Protein AF-A0A382YAI8-F1 (afdb_monomer)

Organism: NCBI:txid408172

Solvent-accessible surface area (backbone atoms only — not comparable to full-atom values): 13305 Å² total; per-residue (Å²): 136,89,84,86,89,88,84,84,83,81,76,71,69,66,66,60,56,53,51,54,54,53,52,58,58,53,63,73,52,60,77,71,69,77,76,66,80,80,68,82,76,77,69,78,71,88,69,78,79,84,60,66,62,86,68,97,59,90,74,75,69,80,86,84,51,75,69,44,72,50,77,43,84,37,74,47,81,44,46,69,63,39,62,74,66,74,52,55,64,78,65,51,63,26,50,34,37,34,40,37,29,30,71,40,76,52,72,44,78,55,98,89,38,88,37,55,28,36,34,33,39,32,48,32,46,29,38,40,77,79,31,36,54,71,86,43,63,23,30,42,40,35,41,35,42,35,45,36,34,25,35,62,82,53,55,18,40,37,37,36,36,40,36,38,45,34,35,39,37,35,66,60,93,93,43,80,46,79,40,77,47,36,42,40,36,41,39,36,38,36,51,60,50,47,66,36,54,71,71,89,69,59,96,89,64,85,88,84,81,88,66,46,77,48,79,48,80,48,71,54,40,85,82,106

pLDDT: mean 75.22, std 19.46, range [30.28, 97.75]

Radius of gyration: 28.33 Å; Cα contacts (8 Å, |Δi|>4): 394; chains: 1; bounding box: 83×66×81 Å

Secondary structure (DSSP, 8-state):
------------THHHHHHHHHHHHHHTTTTSSS-S-----------S-------SS-PPPPPP-TT-EEEEEEEEE-HHHHHHHT--BS--EEEEEEEEEEEEEEEEEETTEEEEEEEEEEEEEEEEEEEEETTEEEEEEEEEEEEEEEETTT--EEEEEEEEEEEEEEEETTEEEEEEEEEEEEEEEEEEEE--SPP-PPTT-------EEEEEEEEEES--

Foldseek 3Di:
DDDDDDDDDDDDPPVVVVVVVVVVVVVVCVVVPVPDDPDPPPPPPQDDDLAQPDDPDQDQADADDFFDKDKDWDKGACVVVCVVVPKDKPDGIWTWMKMKGFHDWAWDDQVNDTFIKTKMKMWMKTKDAQMQINNATFIKIKIKIKIWIAGRRQRFTAKMKMKIWIWTWGDDPPDIDIDTFKIKIKIKGKVVGHGSYDHDDDVPDDDDDDIDMDIDMDIDTPVD

Nearest PDB structures (foldseek):
  3slt-assembly1_A  TM=3.642E-01  e=1.756E+00  Escherichia coli O157:H7

Structure (mmCIF, N/CA/C/O backbone):
data_AF-A0A382YAI8-F1
#
_entry.id   AF-A0A382YAI8-F1
#
loop_
_atom_site.group_PDB
_atom_site.id
_atom_site.type_symbol
_atom_site.label_atom_id
_atom_site.label_alt_id
_atom_site.label_comp_id
_atom_site.label_asym_id
_atom_site.label_entity_id
_atom_site.label_seq_id
_atom_site.pdbx_PDB_ins_code
_atom_site.Cartn_x
_atom_site.Cartn_y
_atom_site.Cartn_z
_atom_site.occupancy
_atom_site.B_iso_or_equiv
_atom_site.auth_seq_id
_atom_site.auth_comp_id
_atom_site.auth_asym_id
_atom_site.auth_atom_id
_atom_site.pdbx_PDB_model_num
ATOM 1 N N . MET A 1 1 ? 64.073 -52.515 -49.757 1.00 35.78 1 MET A N 1
ATOM 2 C CA . MET A 1 1 ? 64.246 -51.994 -48.384 1.00 35.78 1 MET A CA 1
ATOM 3 C C . MET A 1 1 ? 63.038 -51.130 -48.038 1.00 35.78 1 MET A C 1
ATOM 5 O O . MET A 1 1 ? 62.769 -50.216 -48.801 1.00 35.78 1 MET A O 1
ATOM 9 N N . ARG A 1 2 ? 62.412 -51.400 -46.875 1.00 39.12 2 ARG A N 1
ATOM 10 C CA . ARG A 1 2 ? 61.493 -50.530 -46.091 1.00 39.12 2 ARG A CA 1
ATOM 11 C C . ARG A 1 2 ? 60.028 -50.348 -46.585 1.00 39.12 2 ARG A C 1
ATOM 13 O O . ARG A 1 2 ? 59.776 -50.568 -47.760 1.00 39.12 2 ARG A O 1
ATOM 20 N N . PRO A 1 3 ? 59.056 -50.111 -45.664 1.00 43.91 3 PRO A N 1
ATOM 21 C CA . PRO A 1 3 ? 58.080 -51.138 -45.254 1.00 43.91 3 PRO A CA 1
ATOM 22 C C . PRO A 1 3 ? 56.590 -50.684 -45.248 1.00 43.91 3 PRO A C 1
ATOM 24 O O . PRO A 1 3 ? 56.247 -49.599 -45.702 1.00 43.91 3 PRO A O 1
ATOM 27 N N . SER A 1 4 ? 55.737 -51.577 -44.728 1.00 45.91 4 SER A N 1
ATOM 28 C CA . SER A 1 4 ? 54.264 -51.627 -44.601 1.00 45.91 4 SER A CA 1
ATOM 29 C C . SER A 1 4 ? 53.512 -50.421 -43.990 1.00 45.91 4 SER A C 1
ATOM 31 O O . SER A 1 4 ? 54.088 -49.687 -43.186 1.00 45.91 4 SER A O 1
ATOM 33 N N . PRO A 1 5 ? 52.185 -50.299 -44.238 1.00 56.62 5 PRO A N 1
ATOM 34 C CA . PRO A 1 5 ? 51.298 -49.327 -43.591 1.00 56.62 5 PRO A CA 1
ATOM 35 C C . PRO A 1 5 ? 50.678 -49.863 -42.278 1.00 56.62 5 PRO A C 1
ATOM 37 O O . PRO A 1 5 ? 50.732 -51.060 -42.021 1.00 56.62 5 PRO A O 1
ATOM 40 N N . PHE A 1 6 ? 50.053 -48.958 -41.506 1.00 49.16 6 PHE A N 1
ATOM 41 C CA . PHE A 1 6 ? 49.179 -49.112 -40.315 1.00 49.16 6 PHE A CA 1
ATOM 42 C C . PHE A 1 6 ? 49.727 -48.585 -38.975 1.00 49.16 6 PHE A C 1
ATOM 44 O O . PHE A 1 6 ? 50.474 -49.256 -38.273 1.00 49.16 6 PHE A O 1
ATOM 51 N N . ARG A 1 7 ? 49.179 -47.438 -38.539 1.00 40.66 7 ARG A N 1
ATOM 52 C CA . ARG A 1 7 ? 48.489 -47.287 -37.237 1.00 40.66 7 ARG A CA 1
ATOM 53 C C . ARG A 1 7 ? 47.781 -45.926 -37.168 1.00 40.66 7 ARG A C 1
ATOM 55 O O . ARG A 1 7 ? 48.405 -44.903 -36.915 1.00 40.66 7 ARG A O 1
ATOM 62 N N . ARG A 1 8 ? 46.458 -45.912 -37.363 1.00 49.84 8 ARG A N 1
ATOM 63 C CA . ARG A 1 8 ? 45.593 -44.790 -36.961 1.00 49.84 8 ARG A CA 1
ATOM 64 C C . ARG A 1 8 ? 45.182 -45.055 -35.514 1.00 49.84 8 ARG A C 1
ATOM 66 O O . ARG A 1 8 ? 44.496 -46.036 -35.245 1.00 49.84 8 ARG A O 1
ATOM 73 N N . GLY A 1 9 ? 45.669 -44.240 -34.582 1.00 42.66 9 GLY A N 1
ATOM 74 C CA . GLY A 1 9 ? 45.337 -44.358 -33.164 1.00 42.66 9 GLY A CA 1
ATOM 75 C C . GLY A 1 9 ? 43.853 -44.085 -32.920 1.00 42.66 9 GLY A C 1
ATOM 76 O O . GLY A 1 9 ? 43.372 -42.979 -33.157 1.00 42.66 9 GLY A O 1
ATOM 77 N N . MET A 1 10 ? 43.135 -45.097 -32.438 1.00 48.62 10 MET A N 1
ATOM 78 C CA . MET A 1 10 ? 41.816 -44.959 -31.825 1.00 48.62 10 MET A CA 1
ATOM 79 C C . MET A 1 10 ? 42.010 -44.270 -30.469 1.00 48.62 10 MET A C 1
ATOM 81 O O . MET A 1 10 ? 42.478 -44.888 -29.516 1.00 48.62 10 MET A O 1
ATOM 85 N N . ARG A 1 11 ? 41.706 -42.970 -30.384 1.00 48.41 11 ARG A N 1
ATOM 86 C CA . ARG A 1 11 ? 41.606 -42.270 -29.097 1.00 48.41 11 ARG A CA 1
ATOM 87 C C . ARG A 1 11 ? 40.365 -42.783 -28.362 1.00 48.41 11 ARG A C 1
ATOM 89 O O . ARG A 1 11 ? 39.274 -42.835 -28.928 1.00 48.41 11 ARG A O 1
ATOM 96 N N . SER A 1 12 ? 40.561 -43.211 -27.120 1.00 48.09 12 SER A N 1
ATOM 97 C CA . SER A 1 12 ? 39.576 -43.864 -26.260 1.00 48.09 12 SER A CA 1
ATOM 98 C C . SER A 1 12 ? 38.381 -42.957 -25.946 1.00 48.09 12 SER A C 1
ATOM 100 O O . SER A 1 12 ? 38.474 -42.058 -25.117 1.00 48.09 12 SER A O 1
ATOM 102 N N . ARG A 1 13 ? 37.220 -43.241 -26.543 1.00 54.19 13 ARG A N 1
ATOM 103 C CA . ARG A 1 13 ? 35.929 -42.630 -26.165 1.00 54.19 13 ARG A CA 1
ATOM 104 C C . ARG A 1 13 ? 35.441 -43.058 -24.768 1.00 54.19 13 ARG A C 1
ATOM 106 O O . ARG A 1 13 ? 34.502 -42.470 -24.251 1.00 54.19 13 ARG A O 1
ATOM 113 N N . GLY A 1 14 ? 36.088 -44.050 -24.146 1.00 52.22 14 GLY A N 1
ATOM 114 C CA . GLY A 1 14 ? 35.725 -44.559 -22.817 1.00 52.22 14 GLY A CA 1
ATOM 115 C C . GLY A 1 14 ? 36.064 -43.622 -21.650 1.00 52.22 14 GLY A C 1
ATOM 116 O O . GLY A 1 14 ? 35.316 -43.579 -20.681 1.00 52.22 14 GLY A O 1
ATOM 117 N N . SER A 1 15 ? 37.135 -42.826 -21.742 1.00 54.34 15 SER A N 1
ATOM 118 C CA . SER A 1 15 ? 37.543 -41.923 -20.649 1.00 54.34 15 SER A CA 1
ATOM 119 C C . SER A 1 15 ? 36.668 -40.668 -20.540 1.00 54.34 15 SER A C 1
ATOM 121 O O . SER A 1 15 ? 36.505 -40.135 -19.449 1.00 54.34 15 SER A O 1
ATOM 123 N N . LEU A 1 16 ? 36.064 -40.225 -21.650 1.00 52.09 16 LEU A N 1
ATOM 124 C CA . LEU A 1 16 ? 35.115 -39.103 -21.674 1.00 52.09 16 LEU A CA 1
ATOM 125 C C . LEU A 1 16 ? 33.752 -39.482 -21.074 1.00 52.09 16 LEU A C 1
ATOM 127 O O . LEU A 1 16 ? 33.163 -38.687 -20.351 1.00 52.09 16 LEU A O 1
ATOM 131 N N . ALA A 1 17 ? 33.275 -40.705 -21.329 1.00 54.72 17 ALA A N 1
ATOM 132 C CA . ALA A 1 17 ? 31.995 -41.182 -20.802 1.00 54.72 17 ALA A CA 1
ATOM 133 C C . ALA A 1 17 ? 32.033 -41.408 -19.278 1.00 54.72 17 ALA A C 1
ATOM 135 O O . ALA A 1 17 ? 31.081 -41.064 -18.583 1.00 54.72 17 ALA A O 1
ATOM 136 N N . LEU A 1 18 ? 33.152 -41.922 -18.752 1.00 59.72 18 LEU A N 1
ATOM 137 C CA . LEU A 1 18 ? 33.363 -42.076 -17.307 1.00 59.72 18 LEU A CA 1
ATOM 138 C C . LEU A 1 18 ? 33.420 -40.728 -16.576 1.00 59.72 18 LEU A C 1
ATOM 140 O O . LEU A 1 18 ? 32.842 -40.598 -15.501 1.00 59.72 18 LEU A O 1
ATOM 144 N N . GLY A 1 19 ? 34.061 -39.716 -17.172 1.00 63.69 19 GLY A N 1
ATOM 145 C CA . GLY A 1 19 ? 34.110 -38.369 -16.595 1.00 63.69 19 GLY A CA 1
ATOM 146 C C . GLY A 1 19 ? 32.728 -37.719 -16.493 1.00 63.69 19 GLY A C 1
ATOM 147 O O . GLY A 1 19 ? 32.395 -37.148 -15.461 1.00 63.69 19 GLY A O 1
ATOM 148 N N . LEU A 1 20 ? 31.895 -37.870 -17.527 1.00 61.38 20 LEU A N 1
ATOM 149 C CA . LEU A 1 20 ? 30.549 -37.290 -17.566 1.00 61.38 20 LEU A CA 1
ATOM 150 C C . LEU A 1 20 ? 29.583 -38.005 -16.601 1.00 61.38 20 LEU A C 1
ATOM 152 O O . LEU A 1 20 ? 28.781 -37.352 -15.940 1.00 61.38 20 LEU A O 1
ATOM 156 N N . ALA A 1 21 ? 29.720 -39.327 -16.441 1.00 62.94 21 ALA A N 1
ATOM 157 C CA . ALA A 1 21 ? 28.962 -40.095 -15.450 1.00 62.94 21 ALA A CA 1
ATOM 158 C C . ALA A 1 21 ? 29.332 -39.725 -14.000 1.00 62.94 21 ALA A C 1
ATOM 160 O O . ALA A 1 21 ? 28.457 -39.656 -13.140 1.00 62.94 21 ALA A O 1
ATOM 161 N N . MET A 1 22 ? 30.609 -39.439 -13.726 1.00 65.12 22 MET A N 1
ATOM 162 C CA . MET A 1 22 ? 31.061 -39.001 -12.400 1.00 65.12 22 MET A CA 1
ATOM 163 C C . MET A 1 22 ? 30.585 -37.577 -12.066 1.00 65.12 22 MET A C 1
ATOM 165 O O . MET A 1 22 ? 30.250 -37.300 -10.918 1.00 65.12 22 MET A O 1
ATOM 169 N N . LEU A 1 23 ? 30.484 -36.700 -13.069 1.00 63.72 23 LEU A N 1
ATOM 170 C CA . LEU A 1 23 ? 29.977 -35.331 -12.918 1.00 63.72 23 LEU A CA 1
ATOM 171 C C . LEU A 1 23 ? 28.461 -35.308 -12.633 1.00 63.72 23 LEU A C 1
ATOM 173 O O . LEU A 1 23 ? 28.017 -34.564 -11.764 1.00 63.72 23 LEU A O 1
ATOM 177 N N . MET A 1 24 ? 27.694 -36.199 -13.274 1.00 65.31 24 MET A N 1
ATOM 178 C CA . MET A 1 24 ? 26.252 -36.388 -13.024 1.00 65.31 24 MET A CA 1
ATOM 179 C C . MET A 1 24 ? 25.952 -36.991 -11.637 1.00 65.31 24 MET A C 1
ATOM 181 O O . MET A 1 24 ? 24.911 -36.717 -11.046 1.00 65.31 24 MET A O 1
ATOM 185 N N . LEU A 1 25 ? 26.858 -37.814 -11.096 1.00 60.78 25 LEU A N 1
ATOM 186 C CA . LEU A 1 25 ? 26.725 -38.365 -9.740 1.00 60.78 25 LEU A CA 1
ATOM 187 C C . LEU A 1 25 ? 27.067 -37.334 -8.653 1.00 60.78 25 LEU A C 1
ATOM 189 O O . LEU A 1 25 ? 26.471 -37.369 -7.580 1.00 60.78 25 LEU A O 1
ATOM 193 N N . MET A 1 26 ? 27.984 -36.402 -8.933 1.00 60.41 26 MET A N 1
ATOM 194 C CA . MET A 1 26 ? 28.335 -35.306 -8.018 1.00 60.41 26 MET A CA 1
ATOM 195 C C . MET A 1 26 ? 27.235 -34.232 -7.951 1.00 60.41 26 MET A C 1
ATOM 197 O O . MET A 1 26 ? 26.974 -33.703 -6.873 1.00 60.41 26 MET A O 1
ATOM 201 N N . SER A 1 27 ? 26.532 -33.951 -9.057 1.00 58.25 27 SER A N 1
ATOM 202 C CA . SER A 1 27 ? 25.411 -32.993 -9.068 1.00 58.25 27 SER A CA 1
ATOM 203 C C . SER A 1 27 ? 24.189 -33.476 -8.283 1.00 58.25 27 SER A C 1
ATOM 205 O O . SER A 1 27 ? 23.422 -32.664 -7.782 1.00 58.25 27 SER A O 1
ATOM 207 N N . ALA A 1 28 ? 24.011 -34.790 -8.121 1.00 57.34 28 ALA A N 1
ATOM 208 C CA . ALA A 1 28 ? 22.908 -35.343 -7.334 1.00 57.34 28 ALA A CA 1
ATOM 209 C C . ALA A 1 28 ? 23.089 -35.160 -5.811 1.00 57.34 28 ALA A C 1
ATOM 211 O O . ALA A 1 28 ? 22.148 -35.402 -5.060 1.00 57.34 28 ALA A O 1
ATOM 212 N N . GLN A 1 29 ? 24.276 -34.743 -5.344 1.00 55.41 29 GLN A N 1
ATOM 213 C CA . GLN A 1 29 ? 24.563 -34.544 -3.916 1.00 55.41 29 GLN A CA 1
ATOM 214 C C . GLN A 1 29 ? 24.717 -33.073 -3.498 1.00 55.41 29 GLN A C 1
ATOM 216 O O . GLN A 1 29 ? 24.827 -32.802 -2.302 1.00 55.41 29 GLN A O 1
ATOM 221 N N . SER A 1 30 ? 24.648 -32.107 -4.426 1.00 51.56 30 SER A N 1
ATOM 222 C CA . SER A 1 30 ? 24.688 -30.678 -4.067 1.00 51.56 30 SER A CA 1
ATOM 223 C C . SER A 1 30 ? 23.421 -30.201 -3.345 1.00 51.56 30 SER A C 1
ATOM 225 O O . SER A 1 30 ? 23.468 -29.193 -2.650 1.00 51.56 30 SER A O 1
ATOM 227 N N . GLY A 1 31 ? 22.315 -30.949 -3.439 1.00 50.34 31 GLY A N 1
ATOM 228 C CA . GLY A 1 31 ? 21.067 -30.658 -2.721 1.00 50.34 31 GLY A CA 1
ATOM 229 C C . GLY A 1 31 ? 21.056 -31.056 -1.239 1.00 50.34 31 GLY A C 1
ATOM 230 O O . GLY A 1 31 ? 20.106 -30.728 -0.543 1.00 50.34 31 GLY A O 1
ATOM 231 N N . VAL A 1 32 ? 22.083 -31.756 -0.735 1.00 49.34 32 VAL A N 1
ATOM 232 C CA . VAL A 1 32 ? 22.121 -32.242 0.665 1.00 49.34 32 VAL A CA 1
ATOM 233 C C . VAL A 1 32 ? 23.023 -31.377 1.563 1.00 49.34 32 VAL A C 1
ATOM 235 O O . VAL A 1 32 ? 22.980 -31.501 2.782 1.00 49.34 32 VAL A O 1
ATOM 238 N N . PHE A 1 33 ? 23.793 -30.445 0.988 1.00 43.38 33 PHE A N 1
ATOM 239 C CA . PHE A 1 33 ? 24.650 -29.512 1.738 1.00 43.38 33 PHE A CA 1
ATOM 240 C C . PHE A 1 33 ? 24.123 -28.066 1.806 1.00 43.38 33 PHE A C 1
ATOM 242 O O . PHE A 1 33 ? 24.745 -27.245 2.471 1.00 43.38 33 PHE A O 1
ATOM 249 N N . MET A 1 34 ? 22.955 -27.769 1.219 1.00 43.03 34 MET A N 1
ATOM 250 C CA . MET A 1 34 ? 22.182 -26.537 1.480 1.00 43.03 34 MET A CA 1
ATOM 251 C C . MET A 1 34 ? 21.164 -26.713 2.621 1.00 43.03 34 MET A C 1
ATOM 253 O O . MET A 1 34 ? 20.081 -26.146 2.615 1.00 43.03 34 MET A O 1
ATOM 257 N N . ALA A 1 35 ? 21.513 -27.524 3.615 1.00 44.59 35 ALA A N 1
ATOM 258 C CA . ALA A 1 35 ? 20.844 -27.545 4.911 1.00 44.59 35 ALA A CA 1
ATOM 259 C C . ALA A 1 35 ? 21.892 -27.194 5.967 1.00 44.59 35 ALA A C 1
ATOM 261 O O . ALA A 1 35 ? 22.324 -28.029 6.761 1.00 44.59 35 ALA A O 1
ATOM 262 N N . ARG A 1 36 ? 22.400 -25.969 5.887 1.00 37.72 36 ARG A N 1
ATOM 263 C CA . ARG A 1 36 ? 23.253 -25.395 6.915 1.00 37.72 36 ARG A CA 1
ATOM 264 C C . ARG A 1 36 ? 22.871 -23.935 7.033 1.00 37.72 36 ARG A C 1
ATOM 266 O O . ARG A 1 36 ? 23.282 -23.143 6.198 1.00 37.72 36 ARG A O 1
ATOM 273 N N . ASP A 1 37 ? 22.034 -23.689 8.034 1.00 38.56 37 ASP A N 1
ATOM 274 C CA . ASP A 1 37 ? 21.728 -22.389 8.614 1.00 38.56 37 ASP A CA 1
ATOM 275 C C . ASP A 1 37 ? 21.534 -21.304 7.552 1.00 38.56 37 ASP A C 1
ATOM 277 O O . ASP A 1 37 ? 22.372 -20.422 7.381 1.00 38.56 37 ASP A O 1
ATOM 281 N N . ALA A 1 38 ? 20.416 -2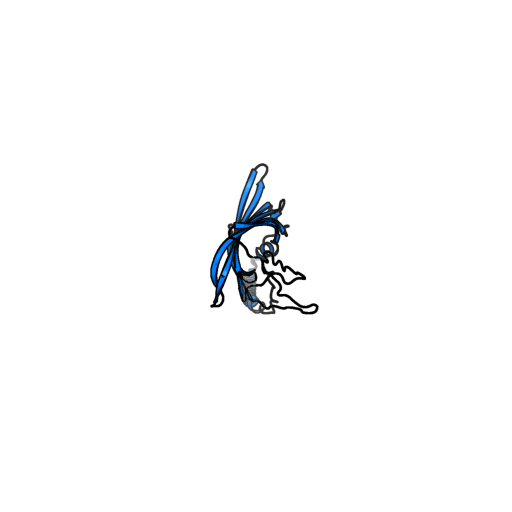1.390 6.823 1.00 34.06 38 ALA A N 1
ATOM 282 C CA . ALA A 1 38 ? 19.803 -20.158 6.360 1.00 34.06 38 ALA A CA 1
ATOM 283 C C . ALA A 1 38 ? 19.430 -19.416 7.646 1.00 34.06 38 ALA A C 1
ATOM 285 O O . ALA A 1 38 ? 18.481 -19.799 8.335 1.00 34.06 38 ALA A O 1
ATOM 286 N N . GLU A 1 39 ? 20.269 -18.452 8.031 1.00 32.03 39 GLU A N 1
ATOM 287 C CA . GLU A 1 39 ? 19.843 -17.384 8.925 1.00 32.03 39 GLU A CA 1
ATOM 288 C C . GLU A 1 39 ? 18.484 -16.910 8.411 1.00 32.03 39 GLU A C 1
ATOM 290 O O . GLU A 1 39 ? 18.262 -16.869 7.199 1.00 32.03 39 GLU A O 1
ATOM 295 N N . SER A 1 40 ? 17.546 -16.675 9.326 1.00 33.91 40 SER A N 1
ATOM 296 C CA . SER A 1 40 ? 16.281 -16.044 8.985 1.00 33.91 40 SER A CA 1
ATOM 297 C C . SER A 1 40 ? 16.615 -14.770 8.221 1.00 33.91 40 SER A C 1
ATOM 299 O O . SER A 1 40 ? 17.070 -13.799 8.822 1.00 33.91 40 SER A O 1
ATOM 301 N N . GLU A 1 41 ? 16.467 -14.815 6.898 1.00 30.28 41 GLU A N 1
ATOM 302 C CA . GLU A 1 41 ? 16.360 -13.630 6.069 1.00 30.28 41 GLU A CA 1
ATOM 303 C C . GLU A 1 41 ? 15.163 -12.899 6.667 1.00 30.28 41 GLU A C 1
ATOM 305 O O . GLU A 1 41 ? 14.012 -13.304 6.476 1.00 30.28 41 GLU A O 1
ATOM 310 N N . GLU A 1 42 ? 15.440 -11.914 7.520 1.00 31.56 42 GLU A N 1
ATOM 311 C CA . GLU A 1 42 ? 14.456 -10.915 7.885 1.00 31.56 42 GLU A CA 1
ATOM 312 C C . GLU A 1 42 ? 14.152 -10.185 6.586 1.00 31.56 42 GLU A C 1
ATOM 314 O O . GLU A 1 42 ? 14.810 -9.213 6.224 1.00 31.56 42 GLU A O 1
ATOM 319 N N . LEU A 1 43 ? 13.208 -10.749 5.830 1.00 32.34 43 LEU A N 1
ATOM 320 C CA . LEU A 1 43 ? 12.539 -10.063 4.748 1.00 32.34 43 LEU A CA 1
ATOM 321 C C . LEU A 1 43 ? 12.057 -8.761 5.364 1.00 32.34 43 LEU A C 1
ATOM 323 O O . LEU A 1 43 ? 11.246 -8.785 6.295 1.00 32.34 43 LEU A O 1
ATOM 327 N N . TYR A 1 44 ? 12.629 -7.648 4.912 1.00 36.56 44 TYR A N 1
ATOM 328 C CA . TYR A 1 44 ? 12.180 -6.345 5.344 1.00 36.56 44 TYR A CA 1
ATOM 329 C C . TYR A 1 44 ? 10.687 -6.273 5.055 1.00 36.56 44 TYR A C 1
ATOM 331 O O . TYR A 1 44 ? 10.233 -6.417 3.921 1.00 36.56 44 TYR A O 1
ATOM 339 N N . ASP A 1 45 ? 9.937 -6.148 6.144 1.00 36.06 45 ASP A N 1
ATOM 340 C CA . ASP A 1 45 ? 8.513 -5.899 6.142 1.00 36.06 45 ASP A CA 1
ATOM 341 C C . ASP A 1 45 ? 8.235 -4.746 5.170 1.00 36.06 45 ASP A C 1
ATOM 343 O O . ASP A 1 45 ? 8.844 -3.674 5.276 1.00 36.06 45 ASP A O 1
ATOM 347 N N . PHE A 1 46 ? 7.355 -4.982 4.198 1.00 38.50 46 PHE A N 1
ATOM 348 C CA . PHE A 1 46 ? 6.813 -3.919 3.372 1.00 38.50 46 PHE A CA 1
ATOM 349 C C . PHE A 1 46 ? 5.979 -3.012 4.284 1.00 38.50 46 PHE A C 1
ATOM 351 O O . PHE A 1 46 ? 4.779 -3.194 4.482 1.00 38.50 46 PHE A O 1
ATOM 358 N N . ARG A 1 47 ? 6.657 -2.045 4.903 1.00 39.00 47 ARG A N 1
ATOM 359 C CA . ARG A 1 47 ? 6.063 -1.106 5.849 1.00 39.00 47 ARG A CA 1
ATOM 360 C C . ARG A 1 47 ? 5.506 0.078 5.089 1.00 39.00 47 ARG A C 1
ATOM 362 O O . ARG A 1 47 ? 6.184 1.089 4.899 1.00 39.00 47 ARG A O 1
ATOM 369 N N . MET A 1 48 ? 4.240 -0.013 4.707 1.00 44.47 48 MET A N 1
ATOM 370 C CA . MET A 1 48 ? 3.468 1.200 4.468 1.00 44.47 48 MET A CA 1
ATOM 371 C C . MET A 1 48 ? 3.301 1.937 5.792 1.00 44.47 48 MET A C 1
ATOM 373 O O . MET A 1 48 ? 2.635 1.454 6.699 1.00 44.47 48 MET A O 1
ATOM 377 N N . MET A 1 49 ? 3.949 3.100 5.891 1.00 41.12 49 MET A N 1
ATOM 378 C CA . MET A 1 49 ? 3.721 4.124 6.912 1.00 41.12 49 MET A CA 1
ATOM 379 C C . MET A 1 49 ? 3.488 3.574 8.335 1.00 41.12 49 MET A C 1
ATOM 381 O O . MET A 1 49 ? 2.432 3.775 8.932 1.00 41.12 49 MET A O 1
ATOM 385 N N . GLU A 1 50 ? 4.503 2.950 8.934 1.00 40.03 50 GLU A N 1
ATOM 386 C CA . GLU A 1 50 ? 4.509 2.684 10.378 1.00 40.03 50 GLU A CA 1
ATOM 387 C C . GLU A 1 50 ? 4.757 4.009 11.129 1.00 40.03 50 GLU A C 1
ATOM 389 O O . GLU A 1 50 ? 5.862 4.329 11.571 1.00 40.03 50 GLU A O 1
ATOM 394 N N . SER A 1 51 ? 3.733 4.863 11.209 1.00 37.72 51 SER A N 1
ATOM 395 C CA . SER A 1 51 ? 3.825 6.110 11.966 1.00 37.72 51 SER A CA 1
ATOM 396 C C . SER A 1 51 ? 3.499 5.842 13.434 1.00 37.72 51 SER A C 1
ATOM 398 O O . SER A 1 51 ? 2.340 5.885 13.838 1.00 37.72 51 SER A O 1
ATOM 400 N N . SER A 1 52 ? 4.522 5.575 14.253 1.00 41.25 52 SER A N 1
ATOM 401 C CA . SER A 1 52 ? 4.348 5.634 15.708 1.00 41.25 52 SER A CA 1
ATOM 402 C C . SER A 1 52 ? 4.248 7.096 16.148 1.00 41.25 52 SER A C 1
ATOM 404 O O . SER A 1 52 ? 5.228 7.848 16.172 1.00 41.25 52 SER A O 1
ATOM 406 N N . VAL A 1 53 ? 3.035 7.554 16.458 1.00 48.88 53 VAL A N 1
ATOM 407 C CA . VAL A 1 53 ? 2.815 8.937 16.896 1.00 48.88 53 VAL A CA 1
ATOM 408 C C . VAL A 1 53 ? 3.111 9.030 18.396 1.00 48.88 53 VAL A C 1
ATOM 410 O O . VAL A 1 53 ? 2.230 8.872 19.236 1.00 48.88 53 VAL A O 1
ATOM 413 N N . ARG A 1 54 ? 4.373 9.301 18.752 1.00 46.50 54 ARG A N 1
ATOM 414 C CA . ARG A 1 54 ? 4.788 9.528 20.149 1.00 46.50 54 ARG A CA 1
ATOM 415 C C . ARG A 1 54 ? 4.297 10.883 20.635 1.00 46.50 54 ARG A C 1
ATOM 417 O O . ARG A 1 54 ? 4.754 11.919 20.146 1.00 46.50 54 ARG A O 1
ATOM 424 N N . THR A 1 55 ? 3.405 10.905 21.621 1.00 44.59 55 THR A N 1
ATOM 425 C CA . THR A 1 55 ? 2.894 12.167 22.175 1.00 44.59 55 THR A CA 1
ATOM 426 C C . THR A 1 55 ? 2.969 12.194 23.693 1.00 44.59 55 THR A C 1
ATOM 428 O O . THR A 1 55 ? 2.883 11.173 24.361 1.00 44.59 55 THR A O 1
ATOM 431 N N . THR A 1 56 ? 3.173 13.384 24.251 1.00 47.62 56 THR A N 1
ATOM 432 C CA . THR A 1 56 ? 3.398 13.597 25.688 1.00 47.62 56 THR A CA 1
ATOM 433 C C . THR A 1 56 ? 2.110 13.834 26.485 1.00 47.62 56 THR A C 1
ATOM 435 O O . THR A 1 56 ? 2.180 14.180 27.663 1.00 47.62 56 THR A O 1
ATOM 438 N N . ASN A 1 57 ? 0.937 13.668 25.862 1.00 47.34 57 ASN A N 1
ATOM 439 C CA . ASN A 1 57 ? -0.379 13.865 26.473 1.00 47.34 57 ASN A CA 1
ATOM 440 C C . ASN A 1 57 ? -1.259 12.628 26.248 1.00 47.34 57 ASN A C 1
ATOM 442 O O . ASN A 1 57 ? -1.052 11.892 25.293 1.00 47.34 57 ASN A O 1
ATOM 446 N N . LEU A 1 58 ? -2.265 12.433 27.108 1.00 50.09 58 LEU A N 1
ATOM 447 C CA . LEU A 1 58 ? -3.324 11.429 26.942 1.00 50.09 58 LEU A CA 1
ATOM 448 C C . LEU A 1 58 ? -4.078 11.742 25.636 1.00 50.09 58 LEU A C 1
ATOM 450 O O . LEU A 1 58 ? -4.938 12.625 25.619 1.00 50.09 58 LEU A O 1
ATOM 454 N N . ILE A 1 59 ? -3.676 11.122 24.525 1.00 53.88 59 ILE A N 1
ATOM 455 C CA . ILE A 1 59 ? -4.315 11.328 23.226 1.00 53.88 59 ILE A CA 1
ATOM 456 C C . ILE A 1 59 ? -5.501 10.389 23.102 1.00 53.88 59 ILE A C 1
ATOM 458 O O . ILE A 1 59 ? -5.383 9.179 23.252 1.00 53.88 59 ILE A O 1
ATOM 462 N N . ASP A 1 60 ? -6.648 10.998 22.826 1.00 60.91 60 ASP A N 1
ATOM 463 C CA . ASP A 1 60 ? -7.828 10.310 22.330 1.00 60.91 60 ASP A CA 1
ATOM 464 C C . ASP A 1 60 ? -7.536 9.884 20.885 1.00 60.91 60 ASP A C 1
ATOM 466 O O . ASP A 1 60 ? -7.119 10.716 20.069 1.00 60.91 60 ASP A O 1
ATOM 470 N N . VAL A 1 61 ? -7.702 8.597 20.579 1.00 72.69 61 VAL A N 1
ATOM 471 C CA . VAL A 1 61 ? -7.494 8.056 19.229 1.00 72.69 61 VAL A CA 1
ATOM 472 C C . VAL A 1 61 ? -8.392 8.838 18.266 1.00 72.69 61 VAL A C 1
ATOM 474 O O . VAL A 1 61 ? -9.602 8.949 18.507 1.00 72.69 61 VAL A O 1
ATOM 477 N N . PRO A 1 62 ? -7.838 9.451 17.202 1.00 80.69 62 PRO A N 1
ATOM 478 C CA . PRO A 1 62 ? -8.624 10.327 16.354 1.00 80.69 62 PRO A CA 1
ATOM 479 C C . PRO A 1 62 ? -9.736 9.535 15.668 1.00 80.69 62 PRO A C 1
ATOM 481 O O . PRO A 1 62 ? -9.529 8.449 15.135 1.00 80.69 62 PRO A O 1
ATOM 484 N N . THR A 1 63 ? -10.941 10.098 15.662 1.00 88.06 63 THR A N 1
ATOM 485 C CA . THR A 1 63 ? -12.069 9.498 14.946 1.00 88.06 63 THR A CA 1
ATOM 486 C C . THR A 1 63 ? -12.034 9.906 13.478 1.00 88.06 63 THR A C 1
ATOM 488 O O . THR A 1 63 ? -11.980 11.101 13.178 1.00 88.06 63 THR A O 1
ATOM 491 N N . TRP A 1 64 ? -12.136 8.937 12.571 1.00 93.31 64 TRP A N 1
ATOM 492 C CA . TRP A 1 64 ? -12.216 9.181 11.131 1.00 93.31 64 TRP A CA 1
ATOM 493 C C . TRP A 1 64 ? -13.656 9.151 10.626 1.00 93.31 64 TRP A C 1
ATOM 495 O O . TRP A 1 64 ? -14.528 8.459 11.161 1.00 93.31 64 TRP A O 1
ATOM 505 N N . LYS A 1 65 ? -13.916 9.910 9.566 1.00 96.06 65 LYS A N 1
ATOM 506 C CA . LYS A 1 65 ? -15.187 9.927 8.845 1.00 96.06 65 LYS A CA 1
ATOM 507 C C . LYS A 1 65 ? -14.984 9.400 7.437 1.00 96.06 65 LYS A C 1
ATOM 509 O O . LYS A 1 65 ? -13.923 9.540 6.842 1.00 96.06 65 LYS A O 1
ATOM 514 N N . ILE A 1 66 ? -16.051 8.836 6.878 1.00 96.50 66 ILE A N 1
ATOM 515 C CA . ILE A 1 66 ? -16.069 8.442 5.468 1.00 96.50 66 ILE A CA 1
ATOM 516 C C . ILE A 1 66 ? -15.764 9.676 4.610 1.00 96.50 66 ILE A C 1
ATOM 518 O O . ILE A 1 66 ? -16.413 10.713 4.765 1.00 96.50 66 ILE A O 1
ATOM 522 N N . ASN A 1 67 ? -14.822 9.516 3.681 1.00 96.81 67 ASN A N 1
ATOM 523 C CA . ASN A 1 67 ? -14.250 10.546 2.812 1.00 96.81 67 ASN A CA 1
ATOM 524 C C . ASN A 1 67 ? -13.307 11.554 3.482 1.00 96.81 67 ASN A C 1
ATOM 526 O O . ASN A 1 67 ? -13.004 12.573 2.859 1.00 96.81 67 ASN A O 1
ATOM 530 N N . ASP A 1 68 ? -12.811 11.288 4.690 1.00 95.81 68 ASP A N 1
ATOM 531 C CA . ASP A 1 68 ? -11.577 11.946 5.122 1.00 95.81 68 ASP A CA 1
ATOM 532 C C . ASP A 1 68 ? -10.440 11.511 4.183 1.00 95.81 68 ASP A C 1
ATOM 534 O O . ASP A 1 68 ? -10.372 10.342 3.787 1.00 95.81 68 ASP A O 1
ATOM 538 N N . ILE A 1 69 ? -9.617 12.477 3.764 1.00 96.12 69 ILE A N 1
ATOM 539 C CA . ILE A 1 69 ? -8.565 12.304 2.757 1.00 96.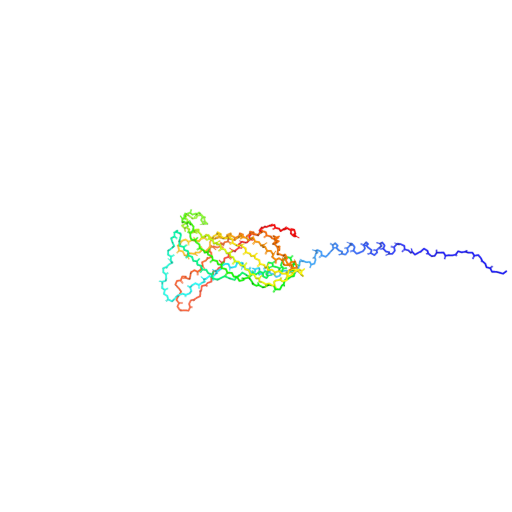12 69 ILE A CA 1
ATOM 540 C C . ILE A 1 69 ? -7.261 12.880 3.288 1.00 96.12 69 ILE A C 1
ATOM 542 O O . ILE A 1 69 ? -7.233 14.003 3.802 1.00 96.12 69 ILE A O 1
ATOM 546 N N . TRP A 1 70 ? -6.180 12.146 3.063 1.00 94.38 70 TRP A N 1
ATOM 547 C CA . TRP A 1 70 ? -4.817 12.583 3.316 1.00 94.38 70 TRP A CA 1
ATOM 548 C C . TRP A 1 70 ? -3.993 12.431 2.045 1.00 94.38 70 TRP A C 1
ATOM 550 O O . TRP A 1 70 ? -4.210 11.511 1.261 1.00 94.38 70 TRP A O 1
ATOM 560 N N . ASN A 1 71 ? -3.073 13.364 1.828 1.00 93.38 71 ASN A N 1
ATOM 561 C CA . ASN A 1 71 ? -2.147 13.331 0.705 1.00 93.38 71 ASN A CA 1
ATOM 562 C C . ASN A 1 71 ? -0.736 13.388 1.264 1.00 93.38 71 ASN A C 1
ATOM 564 O O . ASN A 1 71 ? -0.458 14.210 2.142 1.00 93.38 71 ASN A O 1
ATOM 568 N N . TYR A 1 72 ? 0.123 12.536 0.733 1.00 90.00 72 TYR A N 1
ATOM 569 C CA . TYR A 1 72 ? 1.498 12.385 1.161 1.00 90.00 72 TYR A CA 1
ATOM 570 C C . TYR A 1 72 ? 2.414 12.434 -0.052 1.00 90.00 72 TYR A C 1
ATOM 572 O O . TYR A 1 72 ? 2.072 11.919 -1.117 1.00 90.00 72 TYR A O 1
ATOM 580 N N . ASP A 1 73 ? 3.592 13.010 0.150 1.00 90.88 73 ASP A N 1
ATOM 581 C CA . ASP A 1 73 ? 4.746 12.698 -0.680 1.00 90.88 73 ASP A CA 1
ATOM 582 C C . ASP A 1 73 ? 5.278 11.340 -0.202 1.00 90.88 73 ASP A C 1
ATOM 584 O O . ASP A 1 73 ? 5.422 11.110 1.004 1.00 90.88 73 ASP A O 1
ATOM 588 N N . GLY A 1 74 ? 5.481 10.418 -1.134 1.00 81.62 74 GLY A N 1
ATOM 589 C CA . GLY A 1 74 ? 5.812 9.028 -0.854 1.00 81.62 74 GLY A CA 1
ATOM 590 C C . GLY A 1 74 ? 7.153 8.629 -1.451 1.00 81.62 74 GLY A C 1
ATOM 591 O O . GLY A 1 74 ? 7.568 9.150 -2.483 1.00 81.62 74 GLY A O 1
ATOM 592 N N . TYR A 1 75 ? 7.786 7.649 -0.814 1.00 85.12 75 TYR A N 1
ATOM 593 C CA . TYR A 1 75 ? 8.981 6.979 -1.313 1.00 85.12 75 TYR A CA 1
ATOM 594 C C . TYR A 1 75 ? 8.711 5.478 -1.300 1.00 85.12 75 TYR A C 1
ATOM 596 O O . TYR A 1 75 ? 8.352 4.939 -0.252 1.00 85.12 75 TYR A O 1
ATOM 604 N N . LEU A 1 76 ? 8.865 4.815 -2.442 1.00 84.62 76 LEU A N 1
ATOM 605 C CA . LEU A 1 76 ? 8.706 3.367 -2.557 1.00 84.62 76 LEU A CA 1
ATOM 606 C C . LEU A 1 76 ? 10.088 2.718 -2.668 1.00 84.62 76 LEU A C 1
ATOM 608 O O . LEU A 1 76 ? 10.818 2.984 -3.621 1.00 84.62 76 LEU A O 1
ATOM 612 N N . ASP A 1 77 ? 10.459 1.889 -1.691 1.00 82.88 77 ASP A N 1
ATOM 613 C CA . ASP A 1 77 ? 11.696 1.099 -1.730 1.00 82.88 77 ASP A CA 1
ATOM 614 C C . ASP A 1 77 ? 11.486 -0.138 -2.606 1.00 82.88 77 ASP A C 1
ATOM 616 O O . ASP A 1 77 ? 10.605 -0.955 -2.342 1.00 82.88 77 ASP A O 1
ATOM 620 N N . VAL A 1 78 ? 12.289 -0.266 -3.660 1.00 76.94 78 VAL A N 1
ATOM 621 C CA . VAL A 1 78 ? 12.182 -1.362 -4.635 1.00 76.94 78 VAL A CA 1
ATOM 622 C C . VAL A 1 78 ? 13.414 -2.266 -4.639 1.00 76.94 78 VAL A C 1
ATOM 624 O O . VAL A 1 78 ? 13.509 -3.172 -5.468 1.00 76.94 78 VAL A O 1
ATOM 627 N N . ARG A 1 79 ? 14.371 -2.057 -3.724 1.00 70.12 79 ARG A N 1
ATOM 628 C CA . ARG A 1 79 ? 15.662 -2.768 -3.728 1.00 70.12 79 ARG A CA 1
ATOM 629 C C . ARG A 1 79 ? 15.500 -4.275 -3.612 1.00 70.12 79 ARG A C 1
ATOM 631 O O . ARG A 1 79 ? 16.048 -5.008 -4.433 1.00 70.12 79 ARG A O 1
ATOM 638 N N . ASP A 1 80 ? 14.723 -4.727 -2.635 1.00 66.19 80 ASP A N 1
ATOM 639 C CA . ASP A 1 80 ? 14.557 -6.157 -2.359 1.00 66.19 80 ASP A CA 1
ATOM 640 C C . ASP A 1 80 ? 13.723 -6.845 -3.446 1.00 66.19 80 ASP A C 1
ATOM 642 O O . ASP A 1 80 ? 14.006 -7.978 -3.855 1.00 66.19 80 ASP A O 1
ATOM 646 N N . PHE A 1 81 ? 12.748 -6.122 -4.003 1.00 67.25 81 PHE A N 1
ATOM 647 C CA . PHE A 1 81 ? 11.974 -6.596 -5.143 1.00 67.25 81 PHE A CA 1
ATOM 648 C C . PHE A 1 81 ? 12.869 -6.807 -6.371 1.00 67.25 81 PHE A C 1
ATOM 650 O O . PHE A 1 81 ? 12.859 -7.877 -6.982 1.00 67.25 81 PHE A O 1
ATOM 657 N N . VAL A 1 82 ? 13.728 -5.838 -6.698 1.00 68.62 82 VAL A N 1
ATOM 658 C CA . VAL A 1 82 ? 14.623 -5.993 -7.848 1.00 68.62 82 VAL A CA 1
ATOM 659 C C . VAL A 1 82 ? 15.715 -7.031 -7.578 1.00 68.62 82 VAL A C 1
ATOM 661 O O . VAL A 1 82 ? 15.989 -7.858 -8.449 1.00 68.62 82 VAL A O 1
ATOM 664 N N . ALA A 1 83 ? 16.289 -7.078 -6.374 1.00 65.81 83 ALA A N 1
ATOM 665 C CA . ALA A 1 83 ? 17.310 -8.064 -6.017 1.00 65.81 83 ALA A CA 1
ATOM 666 C C . ALA A 1 83 ? 16.802 -9.511 -6.147 1.00 65.81 83 ALA A C 1
ATOM 668 O O . ALA A 1 83 ? 17.516 -10.372 -6.668 1.00 65.81 83 ALA A O 1
ATOM 669 N N . SER A 1 84 ? 15.559 -9.774 -5.731 1.00 61.84 84 SER A N 1
ATOM 670 C CA . SER A 1 84 ? 14.939 -11.103 -5.831 1.00 61.84 84 SER A CA 1
ATOM 671 C C . SER A 1 84 ? 14.552 -11.497 -7.263 1.00 61.84 84 SER A C 1
ATOM 673 O O . SER A 1 84 ? 14.532 -12.686 -7.583 1.00 61.84 84 SER A O 1
ATOM 675 N N . SER A 1 85 ? 14.329 -10.525 -8.155 1.00 65.06 85 SER A N 1
ATOM 676 C CA . SER A 1 85 ? 13.988 -10.773 -9.566 1.00 65.06 85 SER A CA 1
ATOM 677 C C . SER A 1 85 ? 15.162 -11.275 -10.425 1.00 65.06 85 SER A C 1
ATOM 679 O O . SER A 1 85 ? 14.957 -11.800 -11.519 1.00 65.06 85 SER A O 1
ATOM 681 N N . GLY A 1 86 ? 16.408 -11.108 -9.961 1.00 63.78 86 GLY A N 1
ATOM 682 C CA . GLY A 1 86 ? 17.612 -11.392 -10.753 1.00 63.78 86 GLY A CA 1
ATOM 683 C C . GLY A 1 86 ? 17.911 -10.354 -11.845 1.00 63.78 86 GLY A C 1
ATOM 684 O O . GLY A 1 86 ? 18.870 -10.523 -12.602 1.00 63.78 86 GLY A O 1
ATOM 685 N N . VAL A 1 87 ? 17.125 -9.277 -11.916 1.00 71.56 87 VAL A N 1
ATOM 686 C CA . VAL A 1 87 ? 17.332 -8.142 -12.818 1.00 71.56 87 VAL A CA 1
ATOM 687 C C . VAL A 1 87 ? 18.357 -7.184 -12.214 1.00 71.56 87 VAL A C 1
ATOM 689 O O . VAL A 1 87 ? 18.319 -6.862 -11.030 1.00 71.56 87 VAL A O 1
ATOM 692 N N . THR A 1 88 ? 19.298 -6.706 -13.030 1.00 73.94 88 THR A N 1
ATOM 693 C CA . THR A 1 88 ? 20.247 -5.673 -12.590 1.00 73.94 88 THR A CA 1
ATOM 694 C C . THR A 1 88 ? 19.634 -4.292 -12.795 1.00 73.94 88 THR A C 1
ATOM 696 O O . THR A 1 88 ? 19.200 -3.981 -13.905 1.00 73.94 88 THR A O 1
ATOM 699 N N . THR A 1 89 ? 19.643 -3.463 -11.747 1.00 78.88 89 THR A N 1
ATOM 700 C CA . THR A 1 89 ? 19.166 -2.075 -11.796 1.00 78.88 89 THR A CA 1
ATOM 701 C C . THR A 1 89 ? 20.085 -1.103 -11.058 1.00 78.88 89 THR A C 1
ATOM 703 O O . THR A 1 89 ? 20.901 -1.518 -10.235 1.00 78.88 89 THR A O 1
ATOM 706 N N . ASN A 1 90 ? 19.954 0.194 -11.345 1.00 79.56 90 ASN A N 1
ATOM 707 C CA . ASN A 1 90 ? 20.571 1.292 -10.588 1.00 79.56 90 ASN A CA 1
ATOM 708 C C . ASN A 1 90 ? 19.581 2.049 -9.684 1.00 79.56 90 ASN A C 1
ATOM 710 O O . ASN A 1 90 ? 19.966 3.074 -9.120 1.00 79.56 90 ASN A O 1
ATOM 714 N N . ILE A 1 91 ? 18.329 1.599 -9.589 1.00 80.50 91 ILE A N 1
ATOM 715 C CA . ILE A 1 91 ? 17.307 2.242 -8.765 1.00 80.50 91 ILE A CA 1
ATOM 716 C C . ILE A 1 91 ? 17.247 1.636 -7.361 1.00 80.50 91 ILE A C 1
ATOM 718 O O . ILE A 1 91 ? 17.332 0.421 -7.191 1.00 80.50 91 ILE A O 1
ATOM 722 N N . GLU A 1 92 ? 17.079 2.499 -6.364 1.00 78.00 92 GLU A N 1
ATOM 723 C CA . GLU A 1 92 ? 16.868 2.102 -4.969 1.00 78.00 92 GLU A CA 1
ATOM 724 C C . GLU A 1 92 ? 15.463 2.487 -4.491 1.00 78.00 92 GLU A C 1
ATOM 726 O O . GLU A 1 92 ? 14.743 1.657 -3.942 1.00 78.00 92 GLU A O 1
ATOM 731 N N . PHE A 1 93 ? 15.047 3.723 -4.770 1.00 82.06 93 PHE A N 1
ATOM 732 C CA . PHE A 1 93 ? 13.747 4.257 -4.378 1.00 82.06 93 PHE A CA 1
ATOM 733 C C . PHE A 1 93 ? 13.056 4.899 -5.577 1.00 82.06 93 PHE A C 1
ATOM 735 O O . PHE A 1 93 ? 13.725 5.455 -6.451 1.00 82.06 93 PHE A O 1
ATOM 742 N N . LEU A 1 94 ? 11.728 4.840 -5.587 1.00 87.19 94 LEU A N 1
ATOM 743 C CA . LEU A 1 94 ? 10.882 5.637 -6.465 1.00 87.19 94 LEU A CA 1
ATOM 744 C C . LEU A 1 94 ? 10.261 6.783 -5.669 1.00 87.19 94 LEU A C 1
ATOM 746 O O . LEU A 1 94 ? 9.727 6.568 -4.577 1.00 87.19 94 LEU A O 1
ATOM 750 N N . ASP A 1 95 ? 10.316 7.984 -6.231 1.00 91.00 95 ASP A N 1
ATOM 751 C CA . ASP A 1 95 ? 9.685 9.173 -5.670 1.00 91.00 95 ASP A CA 1
ATOM 752 C C . ASP A 1 95 ? 8.245 9.264 -6.171 1.00 91.00 95 ASP A C 1
ATOM 754 O O . ASP A 1 95 ? 7.952 8.953 -7.325 1.00 91.00 95 ASP A O 1
ATOM 758 N N . GLY A 1 96 ? 7.322 9.692 -5.317 1.00 92.62 96 GLY A N 1
ATOM 759 C CA . GLY A 1 96 ? 5.923 9.683 -5.699 1.00 92.62 96 GLY A CA 1
ATOM 760 C C . GLY A 1 96 ? 4.982 10.392 -4.751 1.00 92.62 96 GLY A C 1
ATOM 761 O O . GLY A 1 96 ? 5.370 11.163 -3.876 1.00 92.62 96 GLY A O 1
ATOM 762 N N . THR A 1 97 ? 3.702 10.108 -4.941 1.00 93.94 97 THR A N 1
ATOM 763 C CA . THR A 1 97 ? 2.616 10.621 -4.109 1.00 93.94 97 THR A CA 1
ATOM 764 C 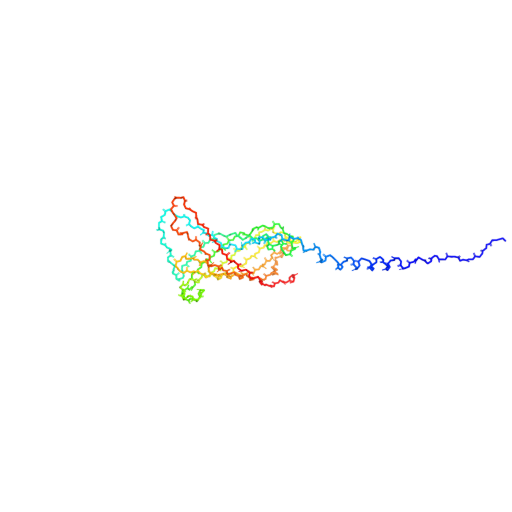C . THR A 1 97 ? 1.682 9.492 -3.715 1.00 93.94 97 THR A C 1
ATOM 766 O O . THR A 1 97 ? 1.536 8.521 -4.454 1.00 93.94 97 THR A O 1
ATOM 769 N N . LEU A 1 98 ? 1.042 9.635 -2.556 1.00 93.88 98 LEU A N 1
ATOM 770 C CA . LEU A 1 98 ? 0.027 8.720 -2.050 1.00 93.88 98 LEU A CA 1
ATOM 771 C C . LEU A 1 98 ? -1.176 9.524 -1.563 1.00 93.88 98 LEU A C 1
ATOM 773 O O . LEU A 1 98 ? -1.054 10.372 -0.676 1.00 93.88 98 LEU A O 1
ATOM 777 N N . THR A 1 99 ? -2.351 9.230 -2.104 1.00 95.12 99 THR A N 1
ATOM 778 C CA . THR A 1 99 ? -3.620 9.758 -1.602 1.00 95.12 99 THR A CA 1
ATOM 779 C C . THR A 1 99 ? -4.372 8.645 -0.897 1.00 95.12 99 THR A C 1
ATOM 781 O O . THR A 1 99 ? -4.731 7.655 -1.525 1.00 95.12 99 THR A O 1
ATOM 784 N N . GLN A 1 100 ? -4.660 8.828 0.389 1.00 94.94 100 GLN A N 1
ATOM 785 C CA . GLN A 1 100 ? -5.439 7.892 1.199 1.00 94.94 100 GLN A CA 1
ATOM 786 C C . GLN A 1 100 ? -6.832 8.452 1.468 1.00 94.94 100 GLN A C 1
ATOM 788 O O . GLN A 1 100 ? -6.993 9.655 1.696 1.00 94.94 100 GLN A O 1
ATOM 793 N N . ARG A 1 101 ? -7.846 7.586 1.488 1.00 96.94 101 ARG A N 1
ATOM 794 C CA . ARG A 1 101 ? -9.235 7.961 1.763 1.00 96.94 101 ARG A CA 1
ATOM 795 C C . ARG A 1 101 ? -9.936 6.912 2.611 1.00 96.94 101 ARG A C 1
ATOM 797 O O . ARG A 1 101 ? -9.964 5.739 2.256 1.00 96.94 101 ARG A O 1
ATOM 804 N N . VAL A 1 102 ? -10.637 7.342 3.660 1.00 97.44 102 VAL A N 1
ATOM 805 C CA . VAL A 1 102 ? -11.551 6.447 4.390 1.00 97.44 102 VAL A CA 1
ATOM 806 C C . VAL A 1 102 ? -12.743 6.120 3.493 1.00 97.44 102 VAL A C 1
ATOM 808 O O . VAL A 1 102 ? -13.619 6.956 3.247 1.00 97.44 102 VAL A O 1
ATOM 811 N N . ALA A 1 103 ? -12.776 4.891 2.995 1.00 97.56 103 ALA A N 1
ATOM 812 C CA . ALA A 1 103 ? -13.791 4.397 2.082 1.00 97.56 103 ALA A CA 1
ATOM 813 C C . ALA A 1 103 ? -15.030 3.864 2.806 1.00 97.56 103 ALA A C 1
ATOM 815 O O . ALA A 1 103 ? -16.142 3.977 2.285 1.00 97.56 103 ALA A O 1
ATOM 816 N N . GLY A 1 104 ? -14.864 3.318 4.013 1.00 97.00 104 GLY A N 1
ATOM 817 C CA . GLY A 1 104 ? -15.966 2.717 4.752 1.00 97.00 104 GLY A CA 1
ATOM 818 C C . GLY A 1 104 ? -15.725 2.596 6.249 1.00 97.00 104 GLY A C 1
ATOM 819 O O . GLY A 1 104 ? -14.597 2.640 6.729 1.00 97.00 104 GLY A O 1
ATOM 820 N N . ILE A 1 105 ? -16.830 2.435 6.977 1.00 97.75 105 ILE A N 1
ATOM 821 C CA . ILE A 1 105 ? -16.856 2.121 8.407 1.00 97.75 105 ILE A CA 1
ATOM 822 C C . ILE A 1 105 ? -17.881 1.009 8.590 1.00 97.75 105 ILE A C 1
ATOM 824 O O . ILE A 1 105 ? -19.054 1.189 8.250 1.00 97.75 105 ILE A O 1
ATOM 828 N N . TYR A 1 106 ? -17.455 -0.141 9.094 1.00 97.38 106 TYR A N 1
ATOM 829 C CA . TYR A 1 106 ? -18.330 -1.292 9.313 1.00 97.38 106 TYR A CA 1
ATOM 830 C C . TYR A 1 106 ? -17.785 -2.170 10.434 1.00 97.38 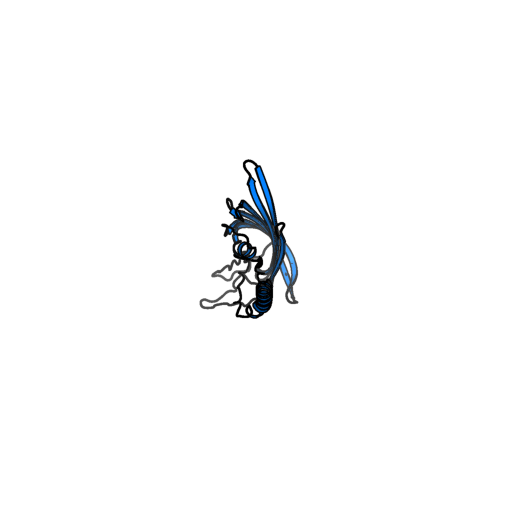106 TYR A C 1
ATOM 832 O O . TYR A 1 106 ? -16.760 -1.858 11.031 1.00 97.38 106 TYR A O 1
ATOM 840 N N . LYS A 1 107 ? -18.503 -3.243 10.765 1.00 97.00 107 LYS A N 1
ATOM 841 C CA . LYS A 1 107 ? -18.018 -4.235 11.718 1.00 97.00 107 LYS A CA 1
ATOM 842 C C . LYS A 1 107 ? -17.562 -5.509 11.025 1.00 97.00 107 LYS A C 1
ATOM 844 O O . LYS A 1 107 ? -18.204 -5.930 10.062 1.00 97.00 107 LYS A O 1
ATOM 849 N N . MET A 1 108 ? -16.508 -6.124 11.541 1.00 95.25 108 MET A N 1
ATOM 850 C CA . MET A 1 108 ? -16.023 -7.427 11.095 1.00 95.25 108 MET A CA 1
ATOM 851 C C . MET A 1 108 ? -15.569 -8.280 12.276 1.00 95.25 108 MET A C 1
ATOM 853 O O . MET A 1 108 ? -15.263 -7.758 13.347 1.00 95.25 108 MET A O 1
ATOM 857 N N . ASP A 1 109 ? -15.516 -9.592 12.062 1.00 94.19 109 ASP A N 1
ATOM 858 C CA . ASP A 1 109 ? -14.923 -10.512 13.026 1.00 94.19 109 ASP A CA 1
ATOM 859 C C . ASP A 1 109 ? -13.399 -10.356 13.011 1.00 94.19 109 ASP A C 1
ATOM 861 O O . ASP A 1 109 ? -12.761 -10.527 11.972 1.00 94.19 109 ASP A O 1
ATOM 865 N N . VAL A 1 110 ? -12.830 -10.006 14.162 1.00 89.81 110 VAL A N 1
ATOM 866 C CA . VAL A 1 110 ? -11.384 -9.972 14.3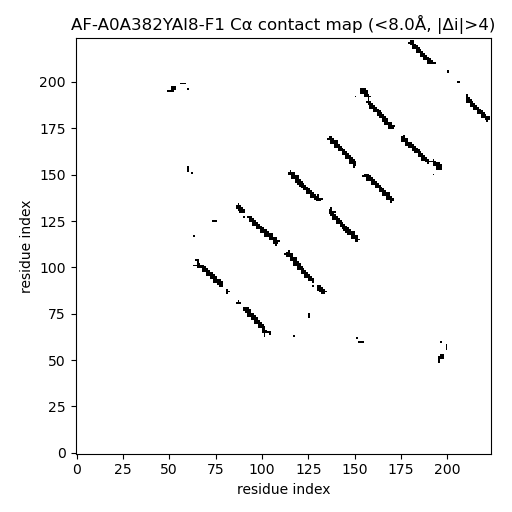93 1.00 89.81 110 VAL A CA 1
ATOM 867 C C . VAL A 1 110 ? -11.117 -10.871 15.589 1.00 89.81 110 VAL A C 1
ATOM 869 O O . VAL A 1 110 ? -11.545 -10.568 16.699 1.00 89.81 110 VAL A O 1
ATOM 872 N N . ALA A 1 111 ? -10.449 -12.003 15.360 1.00 86.12 111 ALA A N 1
ATOM 873 C CA . ALA A 1 111 ? -10.158 -13.003 16.392 1.00 86.12 111 ALA A CA 1
ATOM 874 C C . ALA A 1 111 ? -11.399 -13.506 17.175 1.00 86.12 111 ALA A C 1
ATOM 876 O O . ALA A 1 111 ? -11.295 -13.832 18.358 1.00 86.12 111 ALA A O 1
ATOM 877 N N . GLY A 1 112 ? -12.567 -13.610 16.524 1.00 89.12 112 GLY A N 1
ATOM 878 C CA . GLY A 1 112 ? -13.812 -14.062 17.155 1.00 89.12 112 GLY A CA 1
ATOM 879 C C . GLY A 1 112 ? -14.630 -12.963 17.844 1.00 89.12 112 GLY A C 1
ATOM 880 O O . GLY A 1 112 ? -15.624 -13.280 18.506 1.00 89.12 112 GLY A O 1
ATOM 881 N N . GLU A 1 113 ? -14.227 -11.693 17.719 1.00 92.38 113 GLU A N 1
ATOM 882 C CA . GLU A 1 113 ? -14.949 -10.539 18.261 1.00 92.38 113 GLU A CA 1
ATOM 883 C C . GLU A 1 113 ? -15.466 -9.602 17.158 1.00 92.38 113 GLU A C 1
ATOM 885 O O . GLU A 1 113 ? -14.736 -9.206 16.247 1.00 92.38 113 GLU A O 1
ATOM 890 N N . ASP A 1 114 ? -16.736 -9.195 17.275 1.00 95.75 114 ASP A N 1
ATOM 891 C CA . ASP A 1 114 ? -17.400 -8.250 16.367 1.00 95.75 114 ASP A CA 1
ATOM 892 C C . ASP A 1 114 ? -16.883 -6.820 16.597 1.00 95.75 114 ASP A C 1
ATOM 894 O O . ASP A 1 114 ? -17.348 -6.093 17.484 1.00 95.75 114 ASP A O 1
ATOM 898 N N . THR A 1 115 ? -15.914 -6.421 15.779 1.00 95.31 115 THR A N 1
ATOM 899 C CA . THR A 1 115 ? -15.073 -5.240 15.974 1.00 95.31 115 THR A CA 1
ATOM 900 C C . THR A 1 115 ? -15.399 -4.158 14.948 1.00 95.31 115 THR A C 1
ATOM 902 O O . THR A 1 115 ? -15.544 -4.442 13.762 1.00 95.31 115 THR A O 1
ATOM 905 N N . LEU A 1 116 ? -15.516 -2.899 15.388 1.00 96.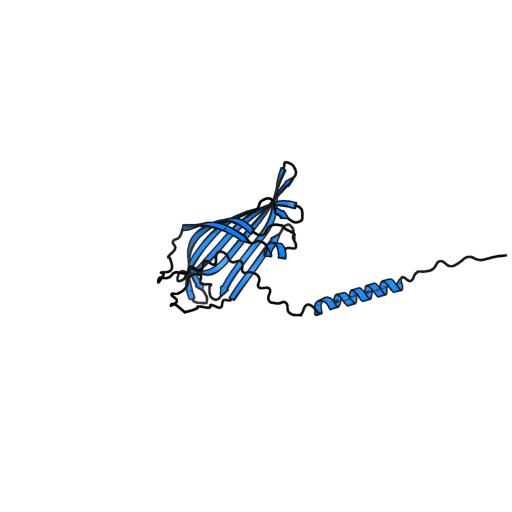38 116 LEU A N 1
ATOM 906 C CA . LEU A 1 116 ? -15.693 -1.757 14.484 1.00 96.38 116 LEU A CA 1
ATOM 907 C C . LEU A 1 116 ? -14.365 -1.434 13.788 1.00 96.38 116 LEU A C 1
ATOM 909 O O . LEU A 1 116 ? -13.346 -1.276 14.461 1.00 96.38 116 LEU A O 1
ATOM 913 N N . VAL A 1 117 ? -14.393 -1.296 12.465 1.00 96.69 117 VAL A N 1
ATOM 914 C CA . VAL A 1 117 ? -13.210 -1.062 11.635 1.00 96.69 117 VAL A CA 1
ATOM 915 C C . VAL A 1 117 ? -13.420 0.069 10.630 1.00 96.69 117 VAL A C 1
ATOM 917 O O . VAL A 1 117 ? -14.542 0.335 10.184 1.00 96.69 117 VAL A O 1
ATOM 920 N N . TYR A 1 118 ? -12.317 0.713 10.263 1.00 96.75 118 TYR A N 1
ATOM 921 C CA . TYR A 1 118 ? -12.202 1.591 9.107 1.00 96.75 118 TYR A CA 1
ATOM 922 C C . TYR A 1 118 ? -11.646 0.797 7.931 1.00 96.75 118 TYR A C 1
ATOM 924 O O . TYR A 1 118 ? -10.687 0.048 8.096 1.00 96.75 118 TYR A O 1
ATOM 932 N N . ARG A 1 119 ? -12.213 1.010 6.744 1.00 97.31 119 ARG A N 1
ATOM 933 C CA . ARG A 1 119 ? -11.595 0.614 5.479 1.00 97.31 119 ARG A CA 1
ATOM 934 C C . ARG A 1 119 ? -11.054 1.851 4.796 1.00 97.31 119 ARG A C 1
ATOM 936 O O . ARG A 1 119 ? -11.825 2.776 4.515 1.00 97.31 119 ARG A O 1
ATOM 943 N N . VAL A 1 120 ? -9.758 1.860 4.547 1.00 96.56 120 VAL A N 1
ATOM 944 C CA . VAL A 1 120 ? -9.031 2.938 3.886 1.00 96.56 120 VAL A CA 1
ATOM 945 C C . VAL A 1 120 ? -8.578 2.430 2.527 1.00 96.56 120 VAL A C 1
ATOM 947 O O . VAL A 1 120 ? -8.038 1.338 2.423 1.00 96.56 120 VAL A O 1
ATOM 950 N N . GLU A 1 121 ? -8.855 3.204 1.486 1.00 97.06 121 GLU A N 1
ATOM 951 C CA . GLU A 1 121 ? -8.372 2.942 0.133 1.00 97.06 121 GLU A CA 1
ATOM 952 C C . GLU A 1 121 ? -7.318 3.996 -0.202 1.00 97.06 121 GLU A C 1
ATOM 954 O O . GLU A 1 121 ? -7.556 5.189 0.035 1.00 97.06 121 GLU A O 1
ATOM 959 N N . SER A 1 122 ? -6.186 3.577 -0.762 1.00 94.69 122 SER A N 1
ATOM 960 C CA . SER A 1 122 ? -5.122 4.491 -1.178 1.00 94.69 122 SER A CA 1
ATOM 961 C C . SER A 1 122 ? -4.762 4.296 -2.642 1.00 94.69 122 SER A C 1
ATOM 963 O O . SER A 1 122 ? -4.779 3.174 -3.134 1.00 94.69 122 SER A O 1
ATOM 965 N N . ASN A 1 123 ? -4.420 5.389 -3.320 1.00 96.38 123 ASN A N 1
ATOM 966 C CA . ASN A 1 123 ? -3.888 5.375 -4.678 1.00 96.38 123 ASN A CA 1
ATOM 967 C C . ASN A 1 123 ? -2.545 6.108 -4.687 1.00 96.38 123 ASN A C 1
ATOM 969 O O . ASN A 1 123 ? -2.443 7.238 -4.196 1.00 96.38 123 ASN A O 1
ATOM 973 N N . GLY A 1 124 ? -1.523 5.434 -5.194 1.00 94.38 124 GLY A N 1
ATOM 974 C CA . GLY A 1 124 ? -0.152 5.900 -5.255 1.00 94.38 124 GLY A CA 1
ATOM 975 C C . GLY A 1 124 ? 0.379 5.927 -6.681 1.00 94.38 124 GLY A C 1
ATOM 976 O O . GLY A 1 124 ? 0.058 5.066 -7.501 1.00 94.38 124 GLY A O 1
ATOM 977 N N . TYR A 1 125 ? 1.212 6.926 -6.949 1.00 95.31 125 TYR A N 1
ATOM 978 C CA . TYR A 1 125 ? 1.962 7.076 -8.190 1.00 95.31 125 TYR A CA 1
ATOM 979 C C . TYR A 1 125 ? 3.420 7.318 -7.843 1.00 95.31 125 TYR A C 1
ATOM 981 O O . TYR A 1 125 ? 3.711 8.289 -7.141 1.00 95.31 125 TYR A O 1
ATOM 989 N N . TYR A 1 126 ? 4.306 6.465 -8.345 1.00 94.12 126 TYR A N 1
ATOM 990 C CA . TYR A 1 126 ? 5.739 6.544 -8.101 1.00 94.12 126 TYR A CA 1
ATOM 991 C C . TYR A 1 126 ? 6.509 6.439 -9.412 1.00 94.12 126 TYR A C 1
ATOM 993 O O . TYR A 1 126 ? 6.169 5.629 -10.273 1.00 94.12 126 TYR A O 1
ATOM 1001 N N . GLU A 1 127 ? 7.562 7.235 -9.555 1.00 93.62 127 GLU A N 1
ATOM 1002 C CA . GLU A 1 127 ? 8.394 7.244 -10.750 1.00 93.62 127 GLU A CA 1
ATOM 1003 C C . GLU A 1 127 ? 9.879 7.432 -10.432 1.00 93.62 127 GLU A C 1
ATOM 1005 O O . GLU A 1 127 ? 10.269 7.976 -9.398 1.00 93.62 127 GLU A O 1
ATOM 1010 N N . ALA A 1 128 ? 10.722 6.978 -11.354 1.00 91.44 128 ALA A N 1
ATOM 1011 C CA . ALA A 1 128 ? 12.119 7.374 -11.419 1.00 91.44 128 ALA A CA 1
ATOM 1012 C C . ALA A 1 128 ? 12.572 7.478 -12.867 1.00 91.44 128 ALA A C 1
ATOM 1014 O O . ALA A 1 128 ? 12.315 6.599 -13.693 1.00 91.44 128 ALA A O 1
ATOM 1015 N N . GLU A 1 129 ? 13.318 8.540 -13.142 1.00 90.31 129 GLU A N 1
ATOM 1016 C CA . GLU A 1 129 ? 13.892 8.797 -14.454 1.00 90.31 129 GLU A CA 1
ATOM 1017 C C . GLU A 1 129 ? 15.290 8.181 -14.593 1.00 90.31 129 GLU A C 1
ATOM 1019 O O . GLU A 1 129 ? 16.058 8.100 -13.630 1.00 90.31 129 GLU A O 1
ATOM 1024 N N . ASN A 1 130 ? 15.684 7.858 -15.828 1.00 87.56 130 ASN A N 1
ATOM 1025 C CA . ASN A 1 130 ? 17.033 7.375 -16.163 1.00 87.56 130 ASN A CA 1
ATOM 1026 C C . ASN A 1 130 ? 17.447 6.090 -15.413 1.00 87.56 130 ASN A C 1
ATOM 1028 O O . ASN A 1 130 ? 18.615 5.896 -15.047 1.00 87.56 130 ASN A O 1
ATOM 1032 N N . VAL A 1 131 ? 16.487 5.195 -15.218 1.00 86.88 131 VAL A N 1
ATOM 1033 C CA . VAL A 1 131 ? 16.683 3.852 -14.685 1.00 86.88 131 VAL A CA 1
ATOM 1034 C C . VAL A 1 131 ? 17.300 2.966 -15.764 1.00 86.88 131 VAL A C 1
ATOM 1036 O O . VAL A 1 131 ? 16.855 2.921 -16.910 1.00 86.88 131 VAL A O 1
ATOM 1039 N N . ASN A 1 132 ? 18.354 2.246 -15.402 1.00 85.75 132 ASN A N 1
ATOM 1040 C CA . ASN A 1 132 ? 18.898 1.154 -16.188 1.00 85.75 132 ASN A CA 1
ATOM 1041 C C . ASN A 1 132 ? 18.280 -0.145 -15.682 1.00 85.75 132 ASN A C 1
ATOM 1043 O O . ASN A 1 132 ? 18.522 -0.512 -14.541 1.00 85.75 132 ASN A O 1
ATOM 1047 N N . LEU A 1 133 ? 17.525 -0.838 -16.525 1.00 82.00 133 LEU A N 1
ATOM 1048 C CA . LEU A 1 133 ? 16.928 -2.131 -16.226 1.00 82.00 133 LEU A CA 1
ATOM 1049 C C . LEU A 1 133 ? 17.482 -3.170 -17.208 1.00 82.00 133 LEU A C 1
ATOM 1051 O O . LEU A 1 133 ? 17.218 -3.113 -18.412 1.00 82.00 133 LEU A O 1
ATOM 1055 N N . ASP A 1 134 ? 18.317 -4.082 -16.708 1.00 80.06 134 ASP A N 1
ATOM 1056 C CA . ASP A 1 134 ? 19.011 -5.112 -17.501 1.00 80.06 134 ASP A CA 1
ATOM 1057 C C . ASP A 1 134 ? 19.731 -4.563 -18.753 1.00 80.06 134 ASP A C 1
ATOM 1059 O O . ASP A 1 134 ? 19.673 -5.110 -19.856 1.00 80.06 134 ASP A O 1
ATOM 1063 N N . GLY A 1 135 ? 20.389 -3.408 -18.613 1.00 81.06 135 GLY A N 1
ATOM 1064 C CA . GLY A 1 135 ? 21.111 -2.753 -19.704 1.00 81.06 135 GLY A CA 1
ATOM 1065 C C . GLY A 1 135 ? 20.254 -1.862 -20.610 1.00 81.06 135 GLY A C 1
ATOM 1066 O O . GLY A 1 135 ? 20.816 -1.205 -21.491 1.00 81.06 135 GLY A O 1
ATOM 1067 N N . ASN A 1 136 ? 18.940 -1.781 -20.388 1.00 83.25 136 ASN A N 1
ATOM 1068 C CA . ASN A 1 136 ? 18.045 -0.859 -21.087 1.00 83.25 136 ASN A CA 1
ATOM 1069 C C . ASN A 1 136 ? 17.823 0.394 -20.242 1.00 83.25 136 ASN A C 1
ATOM 1071 O O . ASN A 1 136 ? 17.444 0.295 -19.083 1.00 83.25 136 ASN A O 1
ATOM 1075 N N . ASN A 1 137 ? 18.040 1.574 -20.822 1.00 89.75 137 ASN A N 1
ATOM 1076 C CA . ASN A 1 137 ? 17.777 2.836 -20.132 1.00 89.75 137 ASN A CA 1
ATOM 1077 C C . ASN A 1 137 ? 16.355 3.316 -20.427 1.00 89.75 137 ASN A C 1
ATOM 1079 O O . ASN A 1 137 ? 15.948 3.347 -21.592 1.00 89.75 137 ASN A O 1
ATOM 1083 N N . GLY A 1 138 ? 15.650 3.742 -19.390 1.00 90.75 138 GLY A N 1
ATOM 1084 C CA . GLY A 1 138 ? 14.287 4.243 -19.464 1.00 90.75 138 GLY A CA 1
ATOM 1085 C C . GLY A 1 138 ? 13.842 4.848 -18.141 1.00 90.75 138 GLY A C 1
ATOM 1086 O O . GLY A 1 138 ? 14.653 5.030 -17.237 1.00 90.75 138 GLY A O 1
ATOM 1087 N N . ASP A 1 139 ? 12.556 5.133 -18.039 1.00 91.31 139 ASP A N 1
ATOM 1088 C CA . ASP A 1 139 ? 11.924 5.609 -16.815 1.00 91.31 139 ASP A CA 1
ATOM 1089 C C . ASP A 1 139 ? 11.044 4.486 -16.258 1.00 91.31 139 ASP A C 1
ATOM 1091 O O . ASP A 1 139 ? 10.403 3.756 -17.018 1.00 91.31 139 ASP A O 1
ATOM 1095 N N . LEU A 1 140 ? 11.045 4.309 -14.940 1.00 90.56 140 LEU A N 1
ATOM 1096 C CA . LEU A 1 140 ? 10.217 3.320 -14.255 1.00 90.56 140 LEU A CA 1
ATOM 1097 C C . LEU A 1 140 ? 9.017 4.033 -13.643 1.00 90.56 140 LEU A C 1
ATOM 1099 O O . LEU A 1 140 ? 9.198 5.033 -12.953 1.00 90.56 140 LEU A O 1
ATOM 1103 N N . VAL A 1 141 ? 7.820 3.509 -13.883 1.00 92.44 141 VAL A N 1
ATOM 1104 C CA . VAL A 1 141 ? 6.567 4.029 -13.336 1.00 92.44 141 VAL A CA 1
ATOM 1105 C C . VAL A 1 141 ? 5.843 2.900 -12.621 1.00 92.44 141 VAL A C 1
ATOM 1107 O O . VAL A 1 141 ? 5.733 1.794 -13.146 1.00 92.44 141 VAL A O 1
ATOM 1110 N N . VAL A 1 142 ? 5.357 3.184 -11.418 1.00 91.88 142 VAL A N 1
ATOM 1111 C CA . VAL A 1 142 ? 4.605 2.239 -10.598 1.00 91.88 142 VAL A CA 1
ATOM 1112 C C . VAL A 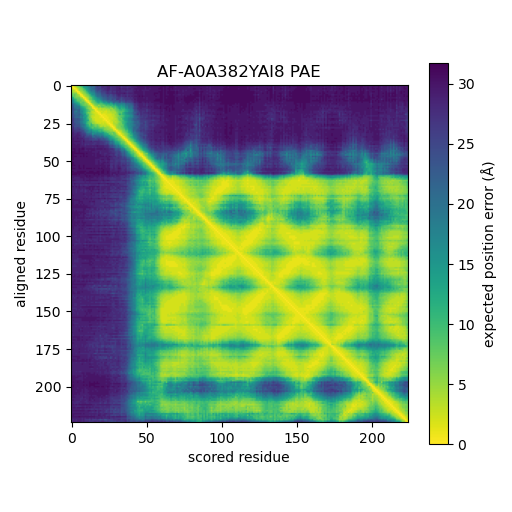1 142 ? 3.317 2.895 -10.133 1.00 91.88 142 VAL A C 1
ATOM 1114 O O . VAL A 1 142 ? 3.332 3.920 -9.443 1.00 91.88 142 VAL A O 1
ATOM 1117 N N . TRP A 1 143 ? 2.202 2.270 -10.491 1.00 94.19 143 TRP A N 1
ATOM 1118 C CA . TRP A 1 143 ? 0.896 2.564 -9.923 1.00 94.19 143 TRP A CA 1
ATOM 1119 C C . TRP A 1 143 ? 0.616 1.596 -8.792 1.00 94.19 143 TRP A C 1
ATOM 1121 O O . TRP A 1 143 ? 0.910 0.406 -8.891 1.00 94.19 143 TRP A O 1
ATOM 1131 N N . MET A 1 144 ? 0.056 2.119 -7.712 1.00 92.69 144 MET A N 1
ATOM 1132 C CA . MET A 1 144 ? -0.181 1.349 -6.507 1.00 92.69 144 MET A CA 1
ATOM 1133 C C . MET A 1 144 ? -1.576 1.623 -5.969 1.00 92.69 144 MET A C 1
ATOM 1135 O O . MET A 1 144 ? -1.928 2.773 -5.719 1.00 92.69 144 MET A O 1
ATOM 1139 N N . ASP A 1 145 ? -2.342 0.570 -5.731 1.00 95.19 145 ASP A N 1
ATOM 1140 C CA . ASP A 1 145 ? -3.643 0.641 -5.075 1.00 95.19 145 ASP A CA 1
ATOM 1141 C C . ASP A 1 145 ? -3.600 -0.163 -3.778 1.00 95.19 145 ASP A C 1
ATOM 1143 O O . ASP A 1 145 ? -3.165 -1.315 -3.780 1.00 95.19 145 ASP A O 1
ATOM 1147 N N . THR A 1 146 ? -4.061 0.420 -2.669 1.00 94.00 146 THR A N 1
ATOM 1148 C CA . THR A 1 146 ? -4.170 -0.299 -1.391 1.00 94.00 146 THR A CA 1
ATOM 1149 C C . THR A 1 146 ? -5.583 -0.321 -0.845 1.00 94.00 146 THR A C 1
ATOM 1151 O O . THR A 1 146 ? -6.342 0.639 -0.987 1.00 94.00 146 THR A O 1
ATOM 1154 N N . GLU A 1 147 ? -5.914 -1.418 -0.169 1.00 96.19 147 GLU A N 1
ATOM 1155 C CA . GLU A 1 147 ? -7.029 -1.506 0.766 1.00 96.19 147 GLU A CA 1
ATOM 1156 C C . GLU A 1 147 ? -6.483 -1.902 2.142 1.00 96.19 147 GLU A C 1
ATOM 1158 O O . GLU A 1 147 ? -5.932 -2.984 2.318 1.00 96.19 147 GLU A O 1
ATOM 1163 N N . GLU A 1 148 ? -6.643 -1.020 3.123 1.00 94.75 148 GLU A N 1
ATOM 1164 C CA . GLU A 1 148 ? -6.164 -1.186 4.494 1.00 94.75 148 GLU A CA 1
ATOM 1165 C C . GLU A 1 148 ? -7.341 -1.214 5.469 1.00 94.75 148 GLU A C 1
ATOM 1167 O O . GLU A 1 148 ? -8.270 -0.399 5.386 1.00 94.75 148 GLU A O 1
ATOM 1172 N N . ILE A 1 149 ? -7.299 -2.143 6.422 1.00 95.69 149 ILE A N 1
ATOM 1173 C CA . ILE A 1 149 ? -8.315 -2.286 7.461 1.00 95.69 149 ILE A CA 1
ATOM 1174 C C . ILE A 1 149 ? -7.717 -1.946 8.820 1.00 95.69 149 ILE A C 1
ATOM 1176 O O . ILE A 1 149 ? -6.840 -2.650 9.320 1.00 95.69 149 ILE A O 1
ATOM 1180 N N . PHE A 1 150 ? -8.267 -0.912 9.455 1.00 93.19 150 PHE A N 1
ATOM 1181 C CA . PHE A 1 150 ? -7.856 -0.462 10.781 1.00 93.19 150 PHE A CA 1
ATOM 1182 C C . PHE A 1 150 ? -8.942 -0.709 11.815 1.00 93.19 150 PHE A C 1
ATOM 1184 O O . PHE A 1 150 ? -10.120 -0.424 11.584 1.00 93.19 150 PHE A O 1
ATOM 1191 N N . ARG A 1 151 ? -8.556 -1.160 13.004 1.00 92.81 151 ARG A N 1
ATOM 1192 C CA . ARG A 1 151 ? -9.453 -1.228 14.153 1.00 92.81 151 ARG A CA 1
ATOM 1193 C C . ARG A 1 151 ? -9.803 0.182 14.628 1.00 92.81 151 ARG A C 1
ATOM 1195 O O . ARG A 1 151 ? -8.935 1.022 14.818 1.00 92.81 151 ARG A O 1
ATOM 1202 N N . ALA A 1 152 ? -11.083 0.461 14.857 1.00 91.31 152 ALA A N 1
ATOM 1203 C CA . ALA A 1 152 ? -11.517 1.824 15.160 1.00 91.31 152 ALA A CA 1
ATOM 1204 C C . ALA A 1 152 ? -11.161 2.317 16.576 1.00 91.31 152 ALA A C 1
ATOM 1206 O O . ALA A 1 152 ? -11.210 3.522 16.814 1.00 91.31 152 ALA A O 1
ATOM 1207 N N . SER A 1 153 ? -10.856 1.413 17.515 1.00 87.94 153 SER A N 1
ATOM 1208 C CA . SER A 1 153 ? -10.567 1.751 18.917 1.00 87.94 153 SER A CA 1
ATOM 1209 C C . SER A 1 153 ? -9.184 2.355 19.136 1.00 87.94 153 SER A C 1
ATOM 1211 O O . SER A 1 153 ? -9.033 3.190 20.019 1.00 87.94 153 SER A O 1
ATOM 1213 N N . ASP A 1 154 ? -8.202 1.912 18.358 1.00 83.94 154 ASP A N 1
ATOM 1214 C CA . ASP A 1 154 ? -6.764 2.161 18.547 1.00 83.94 154 ASP A CA 1
ATOM 1215 C C . ASP A 1 154 ? -6.030 2.425 17.220 1.00 83.94 154 ASP A C 1
ATOM 1217 O O . ASP A 1 154 ? -4.831 2.694 17.222 1.00 83.94 154 ASP A O 1
ATOM 1221 N N . LEU A 1 155 ? -6.746 2.388 16.088 1.00 88.50 155 LEU A N 1
ATOM 1222 C CA . LEU A 1 155 ? -6.184 2.459 14.737 1.00 88.50 155 LEU A CA 1
ATOM 1223 C C . LEU A 1 155 ? -5.122 1.380 14.478 1.00 88.50 155 LEU A C 1
ATOM 1225 O O . LEU A 1 155 ? -4.210 1.591 13.683 1.00 88.50 155 LEU A O 1
ATOM 1229 N N . ALA A 1 156 ? -5.254 0.208 15.110 1.00 88.62 156 ALA A N 1
ATOM 1230 C CA . ALA A 1 156 ? -4.404 -0.938 14.816 1.00 88.62 156 ALA A CA 1
ATOM 1231 C C . ALA A 1 156 ? -4.653 -1.461 13.397 1.00 88.62 156 ALA A C 1
ATOM 1233 O O . ALA A 1 156 ? -5.802 -1.719 13.028 1.00 88.62 156 ALA A O 1
ATOM 1234 N N . SER A 1 157 ? -3.591 -1.667 12.620 1.00 90.56 157 SER A N 1
ATOM 1235 C CA . SER A 1 157 ? -3.664 -2.299 11.303 1.00 90.56 157 SER A CA 1
ATOM 1236 C C . SER A 1 157 ? -3.947 -3.792 11.456 1.00 90.56 157 SER A C 1
ATOM 1238 O O . SER A 1 157 ? -3.211 -4.522 12.121 1.00 90.56 157 SER A O 1
ATOM 1240 N N . ILE A 1 158 ? -5.053 -4.251 10.875 1.00 91.94 158 ILE A N 1
ATOM 1241 C CA . ILE A 1 158 ? -5.481 -5.654 10.920 1.00 91.94 158 ILE A CA 1
ATOM 1242 C C . ILE A 1 158 ? -4.930 -6.396 9.704 1.00 91.94 158 ILE A C 1
ATOM 1244 O O . ILE A 1 158 ? -4.311 -7.452 9.830 1.00 91.94 158 ILE A O 1
ATOM 1248 N N . GLN A 1 159 ? -5.182 -5.836 8.526 1.00 91.31 159 GLN A N 1
ATOM 1249 C CA . GLN A 1 159 ? -4.778 -6.392 7.245 1.00 91.31 159 GLN A CA 1
ATOM 1250 C C . GLN A 1 159 ? -4.641 -5.268 6.226 1.00 91.31 159 GLN A C 1
ATOM 1252 O O . GLN A 1 159 ? -5.370 -4.272 6.299 1.00 91.31 159 GLN A O 1
ATOM 1257 N N . TYR A 1 160 ? -3.754 -5.463 5.261 1.00 89.12 160 TYR A N 1
ATOM 1258 C CA . TYR A 1 160 ? -3.695 -4.635 4.072 1.00 89.12 160 TYR A CA 1
ATOM 1259 C C . TYR A 1 160 ? -3.466 -5.494 2.834 1.00 89.12 160 TYR A C 1
ATOM 1261 O O . TYR A 1 160 ? -2.768 -6.503 2.886 1.00 89.12 160 TYR A O 1
ATOM 1269 N N . THR A 1 161 ? -4.040 -5.057 1.722 1.00 92.31 161 THR A N 1
ATOM 1270 C CA . THR A 1 161 ? -3.769 -5.597 0.393 1.00 92.31 161 THR A CA 1
ATOM 1271 C C . THR A 1 161 ? -3.221 -4.464 -0.457 1.00 92.31 161 THR A C 1
ATOM 1273 O O . THR A 1 161 ? -3.868 -3.424 -0.574 1.00 92.31 161 THR A O 1
ATOM 1276 N N . ALA A 1 162 ? -2.044 -4.650 -1.046 1.00 90.62 162 ALA A N 1
ATOM 1277 C CA . ALA A 1 162 ? -1.431 -3.712 -1.979 1.00 90.62 162 ALA A CA 1
ATOM 1278 C C . ALA A 1 162 ? -1.316 -4.353 -3.365 1.00 90.62 162 ALA A C 1
ATOM 1280 O O . ALA A 1 162 ? -0.812 -5.465 -3.497 1.00 90.62 162 ALA A O 1
ATOM 1281 N N . THR A 1 163 ? -1.787 -3.656 -4.393 1.00 91.31 163 THR A N 1
ATOM 1282 C CA . THR A 1 163 ? -1.661 -4.048 -5.800 1.00 91.31 163 THR A CA 1
ATOM 1283 C C . THR A 1 163 ? -0.743 -3.068 -6.510 1.00 91.31 163 THR A C 1
ATOM 1285 O O . THR A 1 163 ? -0.882 -1.861 -6.327 1.00 91.31 163 THR A O 1
ATOM 1288 N N . PHE A 1 164 ? 0.169 -3.587 -7.322 1.00 88.88 164 PHE A N 1
ATOM 1289 C CA . PHE A 1 164 ? 1.152 -2.827 -8.079 1.00 88.88 164 PHE A CA 1
ATOM 1290 C C . PHE A 1 164 ? 1.027 -3.154 -9.562 1.00 88.88 164 PHE A C 1
ATOM 1292 O O . PHE A 1 164 ? 0.982 -4.330 -9.925 1.00 88.88 164 PHE A O 1
ATOM 1299 N N . ASP A 1 165 ? 1.035 -2.110 -10.382 1.00 90.69 165 ASP A N 1
ATOM 1300 C CA . ASP A 1 165 ? 1.161 -2.163 -11.840 1.00 90.69 165 ASP A CA 1
ATOM 1301 C C . ASP A 1 165 ? 2.453 -1.426 -12.214 1.00 90.69 165 ASP A C 1
ATOM 1303 O O . ASP A 1 165 ? 2.651 -0.259 -11.848 1.00 90.69 165 ASP A O 1
ATOM 1307 N N . ILE A 1 166 ? 3.375 -2.150 -12.848 1.00 87.88 166 ILE A N 1
ATOM 1308 C CA . ILE A 1 166 ? 4.745 -1.707 -13.098 1.00 87.88 166 ILE A CA 1
ATOM 1309 C C . ILE A 1 166 ? 4.972 -1.571 -14.601 1.00 87.88 166 ILE A C 1
ATOM 1311 O O . ILE A 1 166 ? 4.993 -2.559 -15.340 1.00 87.88 166 ILE A O 1
ATOM 1315 N N . ASP A 1 167 ? 5.283 -0.349 -15.023 1.00 90.75 167 ASP A N 1
ATOM 1316 C CA . ASP A 1 167 ? 5.560 0.021 -16.405 1.00 90.75 167 ASP A CA 1
ATOM 1317 C C . ASP A 1 167 ? 6.989 0.552 -16.566 1.00 90.75 167 ASP A C 1
ATOM 1319 O O . ASP A 1 167 ? 7.485 1.354 -15.772 1.00 90.75 167 ASP A O 1
ATOM 1323 N N . PHE A 1 168 ? 7.645 0.168 -17.660 1.00 90.19 168 PHE A N 1
ATOM 1324 C CA . PHE A 1 168 ? 8.947 0.694 -18.058 1.00 90.19 168 PHE A CA 1
ATOM 1325 C C . PHE A 1 168 ? 8.846 1.476 -19.369 1.00 90.19 168 PHE A C 1
ATOM 1327 O O . PHE A 1 168 ? 8.434 0.959 -20.411 1.00 90.19 168 PHE A O 1
ATOM 1334 N N . ILE A 1 169 ? 9.232 2.746 -19.334 1.00 91.25 169 ILE A N 1
ATOM 1335 C CA . ILE A 1 169 ? 9.149 3.670 -20.461 1.00 91.25 169 ILE A CA 1
ATOM 1336 C C . ILE A 1 169 ? 10.527 3.783 -21.104 1.00 91.25 169 ILE A C 1
ATOM 1338 O O . ILE A 1 169 ? 11.462 4.323 -20.524 1.00 91.25 169 ILE A O 1
ATOM 1342 N N . VAL A 1 170 ? 10.661 3.310 -22.341 1.00 89.69 170 VAL A N 1
ATOM 1343 C CA . VAL A 1 170 ? 11.936 3.313 -23.069 1.00 89.69 170 VAL A CA 1
ATOM 1344 C C . VAL A 1 170 ? 11.878 4.292 -24.232 1.00 89.69 170 VAL A C 1
ATOM 1346 O O . VAL A 1 170 ? 10.918 4.319 -25.010 1.00 89.69 170 VAL A O 1
ATOM 1349 N N . GLN A 1 171 ? 12.951 5.064 -24.407 1.00 83.56 171 GLN A N 1
ATOM 1350 C CA . GLN A 1 171 ? 13.124 5.919 -25.574 1.00 83.56 171 GLN A CA 1
ATOM 1351 C C . GLN A 1 171 ? 14.012 5.245 -26.629 1.00 83.56 171 GLN A C 1
ATOM 1353 O O . GLN A 1 171 ? 15.215 5.059 -26.448 1.00 83.56 171 GLN A O 1
ATOM 1358 N N . ILE A 1 172 ? 13.427 4.934 -27.786 1.00 81.94 172 ILE A N 1
ATOM 1359 C CA . ILE A 1 172 ? 14.128 4.367 -28.941 1.00 81.94 172 ILE A CA 1
ATOM 1360 C C . ILE A 1 172 ? 14.224 5.440 -30.028 1.00 81.94 172 ILE A C 1
ATOM 1362 O O . ILE A 1 172 ? 13.284 5.687 -30.788 1.00 81.94 172 ILE A O 1
ATOM 1366 N N . LEU A 1 173 ? 15.393 6.080 -30.118 1.00 82.88 173 LEU A N 1
ATOM 1367 C CA . LEU A 1 173 ? 15.647 7.256 -30.959 1.00 82.88 173 LEU A CA 1
ATOM 1368 C C . LEU A 1 173 ? 14.661 8.405 -30.660 1.00 82.88 173 LEU A C 1
ATOM 1370 O O . LEU A 1 173 ? 14.851 9.159 -29.710 1.00 82.88 173 LEU A O 1
ATOM 1374 N N . TRP A 1 174 ? 13.627 8.560 -31.486 1.00 84.94 174 TRP A N 1
ATOM 1375 C CA . TRP A 1 174 ? 12.602 9.605 -31.379 1.00 84.94 174 TRP A CA 1
ATOM 1376 C C . TRP A 1 174 ? 11.212 9.042 -31.048 1.00 84.94 174 TRP A C 1
ATOM 1378 O O . TRP A 1 174 ? 10.224 9.765 -31.148 1.00 84.94 174 TRP A O 1
ATOM 1388 N N . TRP A 1 175 ? 11.130 7.761 -30.684 1.00 83.75 175 TRP A N 1
ATOM 1389 C CA . TRP A 1 175 ? 9.900 7.102 -30.257 1.00 83.75 175 TRP A CA 1
ATOM 1390 C C . TRP A 1 175 ? 9.972 6.778 -28.768 1.00 83.75 175 TRP A C 1
ATOM 1392 O O . TRP A 1 175 ? 10.986 6.261 -28.302 1.00 83.75 175 TRP A O 1
ATOM 1402 N N . THR A 1 176 ? 8.880 7.031 -28.055 1.00 88.00 176 THR A N 1
ATOM 1403 C CA . THR A 1 176 ? 8.676 6.577 -26.677 1.00 88.00 176 THR A CA 1
ATOM 1404 C C . THR A 1 176 ? 7.757 5.364 -26.709 1.00 88.00 176 THR A C 1
ATOM 1406 O O . THR A 1 176 ? 6.720 5.403 -27.376 1.00 88.00 176 THR A O 1
ATOM 1409 N N . THR A 1 177 ? 8.145 4.289 -26.029 1.00 87.50 177 THR A N 1
ATOM 1410 C CA . THR A 1 177 ? 7.330 3.081 -25.875 1.00 87.50 177 THR A CA 1
ATOM 1411 C C . THR A 1 177 ? 7.197 2.740 -24.400 1.00 87.50 177 THR A C 1
ATOM 1413 O O . THR A 1 177 ? 8.194 2.733 -23.685 1.00 87.50 177 THR A O 1
ATOM 1416 N N . THR A 1 178 ? 5.977 2.443 -23.968 1.00 90.50 178 THR A N 1
ATOM 1417 C CA . THR A 1 178 ? 5.706 1.891 -22.638 1.00 90.50 178 THR A CA 1
ATOM 1418 C C . THR A 1 178 ? 5.664 0.378 -22.746 1.00 90.50 178 THR A C 1
ATOM 1420 O O . THR A 1 178 ? 5.117 -0.170 -23.708 1.00 90.50 178 THR A O 1
ATOM 1423 N N . VAL A 1 179 ? 6.302 -0.277 -21.792 1.00 87.94 179 VAL A N 1
ATOM 1424 C CA . VAL A 1 179 ? 6.451 -1.717 -21.711 1.00 87.94 179 VAL A CA 1
ATOM 1425 C C . VAL A 1 179 ? 5.951 -2.147 -20.342 1.00 87.94 179 VAL A C 1
ATOM 1427 O O . VAL A 1 179 ? 6.579 -1.815 -19.343 1.00 87.94 179 VAL A O 1
ATOM 1430 N N . HIS A 1 180 ? 4.853 -2.894 -20.319 1.00 87.25 180 HIS A N 1
ATOM 1431 C CA . HIS A 1 180 ? 4.338 -3.487 -19.091 1.00 87.25 180 HIS A CA 1
ATOM 1432 C C . HIS A 1 180 ? 5.307 -4.555 -18.583 1.00 87.25 180 HIS A C 1
ATOM 1434 O O . HIS A 1 180 ? 5.723 -5.424 -19.352 1.00 87.25 180 HIS A O 1
ATOM 1440 N N . VAL A 1 181 ? 5.702 -4.462 -17.314 1.00 84.00 181 VAL A N 1
ATOM 1441 C CA . VAL A 1 181 ? 6.711 -5.332 -16.699 1.00 84.00 181 VAL A CA 1
ATOM 1442 C C . VAL A 1 181 ? 6.050 -6.417 -15.864 1.00 84.00 181 VAL A C 1
ATOM 1444 O O . VAL A 1 181 ? 6.358 -7.603 -16.049 1.00 84.00 181 VAL A O 1
ATOM 1447 N N . ALA A 1 182 ? 5.190 -6.028 -14.923 1.00 83.62 182 ALA A N 1
ATOM 1448 C CA . ALA A 1 182 ? 4.582 -6.952 -13.979 1.00 83.62 182 ALA A CA 1
ATOM 1449 C C . ALA A 1 182 ? 3.379 -6.355 -13.244 1.00 83.62 182 ALA A C 1
ATOM 1451 O O . ALA A 1 182 ? 3.378 -5.178 -12.890 1.00 83.62 182 ALA A O 1
ATOM 1452 N N . ASP A 1 183 ? 2.462 -7.255 -12.896 1.00 84.94 183 ASP A N 1
ATOM 1453 C CA . ASP A 1 183 ? 1.418 -7.056 -11.901 1.00 84.94 183 ASP A CA 1
ATOM 1454 C C . ASP A 1 183 ? 1.804 -7.804 -10.620 1.00 84.94 183 ASP A C 1
ATOM 1456 O O . ASP A 1 183 ? 2.163 -8.989 -10.666 1.00 84.94 183 ASP A O 1
ATOM 1460 N N . MET A 1 184 ? 1.683 -7.155 -9.464 1.00 83.62 184 MET A N 1
ATOM 1461 C CA . MET A 1 184 ? 1.934 -7.776 -8.162 1.00 83.62 184 MET A CA 1
ATOM 1462 C C . MET A 1 184 ? 0.817 -7.460 -7.174 1.00 83.62 184 MET A C 1
ATOM 1464 O O . MET A 1 184 ? 0.323 -6.343 -7.114 1.00 83.62 184 MET A O 1
ATOM 1468 N N . VAL A 1 185 ? 0.461 -8.446 -6.356 1.00 85.12 185 VAL A N 1
ATOM 1469 C CA . VAL A 1 185 ? -0.426 -8.298 -5.206 1.00 85.12 185 VAL A CA 1
ATOM 1470 C C . VAL A 1 185 ? 0.298 -8.810 -3.969 1.00 85.12 185 VAL A C 1
ATOM 1472 O O . VAL A 1 185 ? 0.828 -9.924 -3.962 1.00 85.12 185 VAL A O 1
ATOM 1475 N N . VAL A 1 186 ? 0.312 -7.984 -2.932 1.00 85.25 186 VAL A N 1
ATOM 1476 C CA . VAL A 1 186 ? 0.848 -8.300 -1.612 1.00 85.25 186 VAL A CA 1
ATOM 1477 C C . VAL A 1 186 ? -0.298 -8.233 -0.622 1.00 85.25 186 VAL A C 1
ATOM 1479 O O . VAL A 1 186 ? -0.870 -7.166 -0.400 1.00 85.25 186 VAL A O 1
ATOM 1482 N N . ASP A 1 187 ? -0.635 -9.379 -0.046 1.00 86.75 187 ASP A N 1
ATOM 1483 C CA . ASP A 1 187 ? -1.599 -9.492 1.037 1.00 86.75 187 ASP A CA 1
ATOM 1484 C C . ASP A 1 187 ? -0.847 -9.655 2.352 1.00 86.75 187 ASP A C 1
ATOM 1486 O O . ASP A 1 187 ? -0.055 -10.581 2.524 1.00 86.75 187 ASP A O 1
ATOM 1490 N N . THR A 1 188 ? -1.126 -8.779 3.307 1.00 86.31 188 THR A N 1
ATOM 1491 C CA . THR A 1 188 ? -0.498 -8.816 4.622 1.00 86.31 188 THR A CA 1
ATOM 1492 C C . THR A 1 188 ? -1.543 -8.807 5.715 1.00 86.31 188 THR A C 1
ATOM 1494 O O . THR A 1 188 ? -2.517 -8.053 5.687 1.00 86.31 188 THR A O 1
ATOM 1497 N N . SER A 1 189 ? -1.315 -9.630 6.733 1.00 88.06 189 SER A N 1
ATOM 1498 C CA . SER A 1 189 ? -2.133 -9.650 7.941 1.00 88.06 189 SER A CA 1
ATOM 1499 C C . SER A 1 189 ? -1.275 -9.700 9.197 1.00 88.06 189 SER A C 1
ATOM 1501 O O . SER A 1 189 ? -0.198 -10.304 9.214 1.00 88.06 189 SER A O 1
ATOM 1503 N N . TYR A 1 190 ? -1.779 -9.068 10.257 1.00 86.12 190 TYR A N 1
ATOM 1504 C CA . TYR A 1 190 ? -1.122 -8.990 11.556 1.00 86.12 190 TYR A CA 1
ATOM 1505 C C . TYR A 1 190 ? -1.953 -9.707 12.622 1.00 86.12 190 TYR A C 1
ATOM 1507 O O . TYR A 1 190 ? -3.167 -9.516 12.738 1.00 86.12 190 TYR A O 1
ATOM 1515 N N . SER A 1 191 ? -1.290 -10.537 13.426 1.00 87.44 191 SER A N 1
ATOM 1516 C CA . SER A 1 191 ? -1.889 -11.224 14.569 1.00 87.44 191 SER A CA 1
ATOM 1517 C C . SER A 1 191 ? -0.969 -11.155 15.800 1.00 87.44 191 SER A C 1
ATOM 1519 O O . SER A 1 191 ? 0.056 -11.840 15.816 1.00 87.44 191 SER A O 1
ATOM 1521 N N . PRO A 1 192 ? -1.342 -10.420 16.867 1.00 88.69 192 PRO A N 1
ATOM 1522 C CA . PRO A 1 192 ? -2.487 -9.504 16.933 1.00 88.69 192 PRO A CA 1
ATOM 1523 C C . PRO A 1 192 ? -2.345 -8.331 15.939 1.00 88.69 192 PRO A C 1
ATOM 1525 O O . PRO A 1 192 ? -1.245 -8.102 15.439 1.00 88.69 192 PRO A O 1
ATOM 1528 N N . PRO A 1 193 ? -3.436 -7.595 15.641 1.00 86.69 193 PRO A N 1
ATOM 1529 C CA . PRO A 1 193 ? -3.369 -6.374 14.840 1.00 86.69 193 PRO A CA 1
ATOM 1530 C C . PRO A 1 193 ? -2.304 -5.402 15.353 1.00 86.69 193 PRO A C 1
ATOM 1532 O O . PRO A 1 193 ? -2.169 -5.221 16.563 1.00 86.69 193 PRO A O 1
ATOM 1535 N N . LEU A 1 194 ? -1.563 -4.798 14.427 1.00 85.56 194 LEU A N 1
ATOM 1536 C CA . LEU A 1 194 ? -0.400 -3.966 14.713 1.00 85.56 194 LEU A CA 1
ATOM 1537 C C . LEU A 1 194 ? -0.833 -2.553 15.111 1.00 85.56 194 LEU A C 1
ATOM 1539 O O . LEU A 1 194 ? -1.375 -1.807 14.298 1.00 85.56 194 LEU A O 1
ATOM 1543 N N . GLU A 1 195 ? -0.591 -2.175 16.359 1.00 76.88 195 GLU A N 1
ATOM 1544 C CA . GLU A 1 195 ? -0.940 -0.856 16.889 1.00 76.88 195 GLU A CA 1
ATOM 1545 C C . GLU A 1 195 ? 0.124 0.193 16.543 1.00 76.88 195 GLU A C 1
ATOM 1547 O O . GLU A 1 195 ? 1.295 0.046 16.879 1.00 76.88 195 GLU A O 1
ATOM 1552 N N . GLY A 1 196 ? -0.295 1.280 15.884 1.00 66.25 196 GLY A N 1
ATOM 1553 C CA . GLY A 1 196 ? 0.573 2.430 15.595 1.00 66.25 196 GLY A CA 1
ATOM 1554 C C . GLY A 1 196 ? 0.510 3.542 16.650 1.00 66.25 196 GLY A C 1
ATOM 1555 O O . GLY A 1 196 ? 1.403 4.388 16.719 1.00 66.25 196 GLY A O 1
ATOM 1556 N N . TYR A 1 197 ? -0.534 3.571 17.483 1.00 67.44 197 TYR A N 1
ATOM 1557 C CA . TYR A 1 197 ? -0.686 4.570 18.541 1.00 67.44 197 TYR A CA 1
ATOM 1558 C C . TYR A 1 197 ? -0.247 4.002 19.886 1.00 67.44 197 TYR A C 1
ATOM 1560 O O . TYR A 1 197 ? -0.738 2.969 20.324 1.00 67.44 197 TYR A O 1
ATOM 1568 N N . ASP A 1 198 ? 0.667 4.712 20.543 1.00 58.88 198 ASP A N 1
ATOM 1569 C CA . ASP A 1 198 ? 1.182 4.321 21.851 1.00 58.88 198 ASP A CA 1
ATOM 1570 C C . ASP A 1 198 ? 0.109 4.556 22.924 1.00 58.88 198 ASP A C 1
ATOM 1572 O O . ASP A 1 198 ? -0.487 5.641 23.004 1.00 58.88 198 ASP A O 1
ATOM 1576 N N . PHE A 1 199 ? -0.135 3.558 23.773 1.00 61.28 199 PHE A N 1
ATOM 1577 C CA . PHE A 1 199 ? -0.894 3.791 24.997 1.00 61.28 199 PHE A CA 1
ATOM 1578 C C . PHE A 1 199 ? -0.110 4.768 25.889 1.00 61.28 199 PHE A C 1
ATOM 1580 O O . PHE A 1 199 ? 1.109 4.875 25.778 1.00 61.28 199 PHE A O 1
ATOM 1587 N N . PRO A 1 200 ? -0.763 5.528 26.783 1.00 59.28 200 PRO A N 1
ATOM 1588 C CA . PRO A 1 200 ? -0.044 6.437 27.668 1.00 59.28 200 PRO A CA 1
ATOM 1589 C C . PRO A 1 200 ? 0.978 5.673 28.531 1.00 59.28 200 PRO A C 1
ATOM 1591 O O . PRO A 1 200 ? 0.595 4.999 29.485 1.00 59.28 200 PRO A O 1
ATOM 1594 N N . LEU A 1 201 ? 2.268 5.821 28.213 1.00 62.84 201 LEU A N 1
ATOM 1595 C CA . LEU A 1 201 ? 3.390 5.294 28.992 1.00 62.84 201 LEU A CA 1
ATOM 1596 C C . LEU A 1 201 ? 3.922 6.361 29.954 1.00 62.84 201 LEU A C 1
ATOM 1598 O O . LEU A 1 201 ? 4.078 7.538 29.611 1.00 62.84 201 LEU A O 1
ATOM 1602 N N . SER A 1 202 ? 4.214 5.959 31.187 1.00 71.69 202 SER A N 1
ATOM 1603 C CA . SER A 1 202 ? 4.849 6.825 32.178 1.00 71.69 202 SER A CA 1
ATOM 1604 C C . SER A 1 202 ? 6.316 7.067 31.821 1.00 71.69 202 SER A C 1
ATOM 1606 O O . SER A 1 202 ? 6.965 6.280 31.135 1.00 71.69 202 SER A O 1
ATOM 1608 N N . VAL A 1 203 ? 6.893 8.158 32.335 1.00 64.94 203 VAL A N 1
ATOM 1609 C CA . VAL A 1 203 ? 8.326 8.433 32.151 1.00 64.94 203 VAL A CA 1
ATOM 1610 C C . VAL A 1 203 ? 9.152 7.289 32.747 1.00 64.94 203 VAL A C 1
ATOM 1612 O O . VAL A 1 203 ? 9.151 7.094 33.962 1.00 64.94 203 VAL A O 1
ATOM 1615 N N . GLY A 1 204 ? 9.894 6.584 31.891 1.00 72.31 204 GLY A N 1
ATOM 1616 C CA . GLY A 1 204 ? 10.734 5.445 32.271 1.00 72.31 204 GLY A CA 1
ATOM 1617 C C . GLY A 1 204 ? 10.109 4.071 32.019 1.00 72.31 204 GLY A C 1
ATOM 1618 O O . GLY A 1 204 ? 10.738 3.079 32.377 1.00 72.31 204 GLY A O 1
ATOM 1619 N N . GLU A 1 205 ? 8.916 4.005 31.425 1.00 67.25 205 GLU A N 1
ATOM 1620 C CA . GLU A 1 205 ? 8.320 2.760 30.930 1.00 67.25 205 GLU A CA 1
ATOM 1621 C C . GLU A 1 205 ? 8.733 2.499 29.474 1.00 67.25 205 GLU A C 1
ATOM 1623 O O . GLU A 1 205 ? 8.974 3.427 28.700 1.00 67.25 205 GLU A O 1
ATOM 1628 N N . GLU A 1 206 ? 8.836 1.220 29.128 1.00 70.69 206 GLU A N 1
ATOM 1629 C CA . GLU A 1 206 ? 9.060 0.718 27.775 1.00 70.69 206 GLU A CA 1
ATOM 1630 C C . GLU A 1 206 ? 7.949 -0.288 27.472 1.00 70.69 206 GLU A C 1
ATOM 1632 O O . GLU A 1 206 ? 7.538 -1.046 28.356 1.00 70.69 206 GLU A O 1
ATOM 1637 N N . TRP A 1 207 ? 7.445 -0.255 26.243 1.00 69.00 207 TRP A N 1
ATOM 1638 C CA . TRP A 1 207 ? 6.430 -1.173 25.752 1.00 69.00 207 TRP A CA 1
ATOM 1639 C C . TRP A 1 207 ? 7.008 -1.955 24.582 1.00 69.00 207 TRP A C 1
ATOM 1641 O O . TRP A 1 207 ? 7.547 -1.377 23.639 1.00 69.00 207 TRP A O 1
ATOM 1651 N N . GLU A 1 208 ? 6.893 -3.273 24.669 1.00 73.31 208 GLU A N 1
ATOM 1652 C CA . GLU A 1 208 ? 7.296 -4.214 23.634 1.00 73.31 208 GLU A CA 1
ATOM 1653 C C . GLU A 1 208 ? 6.052 -5.019 23.254 1.00 73.31 208 GLU A C 1
ATOM 1655 O O . GLU A 1 208 ? 5.290 -5.450 24.123 1.00 73.31 208 GLU A O 1
ATOM 1660 N N . THR A 1 209 ? 5.799 -5.169 21.955 1.00 73.56 209 THR A N 1
ATOM 1661 C CA . THR A 1 209 ? 4.699 -5.989 21.440 1.00 73.56 209 THR A CA 1
ATOM 1662 C C . THR A 1 209 ? 5.243 -6.977 20.439 1.00 73.56 209 THR A C 1
ATOM 1664 O O . THR A 1 209 ? 5.796 -6.590 19.413 1.00 73.56 209 THR A O 1
ATOM 1667 N N . ASP A 1 210 ? 5.017 -8.250 20.731 1.00 81.88 210 ASP A N 1
ATOM 1668 C CA . ASP A 1 210 ? 5.241 -9.322 19.779 1.00 81.88 210 ASP A CA 1
ATOM 1669 C C . ASP A 1 210 ? 4.028 -9.442 18.855 1.00 81.88 210 ASP A C 1
ATOM 1671 O O . ASP A 1 210 ? 2.882 -9.537 19.312 1.00 81.88 210 ASP A O 1
ATOM 1675 N N . TYR A 1 211 ? 4.280 -9.492 17.551 1.00 81.25 211 TYR A N 1
ATOM 1676 C CA . TYR A 1 211 ? 3.262 -9.769 16.547 1.00 81.25 211 TYR A CA 1
ATOM 1677 C C . TYR A 1 211 ? 3.729 -10.844 15.572 1.00 81.25 211 TYR A C 1
ATOM 1679 O O . TYR A 1 211 ? 4.918 -11.041 15.332 1.00 81.25 211 TYR A O 1
ATOM 1687 N N . THR A 1 212 ? 2.765 -11.568 15.012 1.00 85.69 212 THR A N 1
ATOM 1688 C CA . THR A 1 212 ? 2.984 -12.426 13.849 1.00 85.69 212 THR A CA 1
ATOM 1689 C C . THR A 1 212 ? 2.491 -11.691 12.618 1.00 85.69 212 THR A C 1
ATOM 1691 O O . THR A 1 212 ? 1.326 -11.298 12.562 1.00 85.69 212 THR A O 1
ATOM 1694 N N . GLN A 1 213 ? 3.370 -11.539 11.637 1.00 87.00 213 GLN A N 1
ATOM 1695 C CA . GLN A 1 213 ? 3.029 -11.040 10.316 1.00 87.00 213 GLN A CA 1
ATOM 1696 C C . GLN A 1 213 ? 2.995 -12.200 9.321 1.00 87.00 213 GLN A C 1
ATOM 1698 O O . GLN A 1 213 ? 3.892 -13.045 9.312 1.00 87.00 213 GLN A O 1
ATOM 1703 N N . VAL A 1 214 ? 1.966 -12.229 8.479 1.00 83.38 214 VAL A N 1
ATOM 1704 C CA . VAL A 1 214 ? 1.888 -13.133 7.328 1.00 83.38 214 VAL A CA 1
ATOM 1705 C C . VAL A 1 214 ? 1.811 -12.285 6.072 1.00 83.38 214 VAL A C 1
ATOM 1707 O O . VAL A 1 214 ? 0.907 -11.460 5.971 1.00 83.38 214 VAL A O 1
ATOM 1710 N N . ASN A 1 215 ? 2.751 -12.507 5.153 1.00 83.50 215 ASN A N 1
ATOM 1711 C CA . ASN A 1 215 ? 2.811 -11.860 3.847 1.00 83.50 215 ASN A CA 1
ATOM 1712 C C . ASN A 1 215 ? 2.626 -12.922 2.762 1.00 83.50 215 ASN A C 1
ATOM 1714 O O . ASN A 1 215 ? 3.443 -13.839 2.6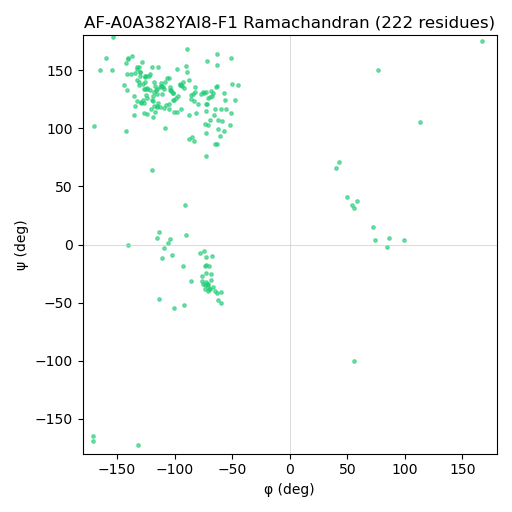45 1.00 83.50 215 ASN A O 1
ATOM 1718 N N . ASP A 1 216 ? 1.575 -12.775 1.970 1.00 81.38 216 ASP A N 1
ATOM 1719 C CA . ASP A 1 216 ? 1.276 -13.605 0.816 1.00 81.38 216 ASP A CA 1
ATOM 1720 C C . ASP A 1 216 ? 1.500 -12.778 -0.455 1.00 81.38 216 ASP A C 1
ATOM 1722 O O . ASP A 1 216 ? 0.852 -11.761 -0.694 1.00 81.38 216 ASP A O 1
ATOM 172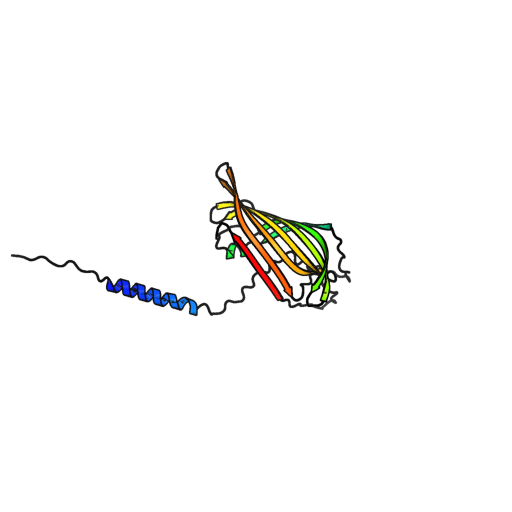6 N N . PHE A 1 217 ? 2.450 -13.221 -1.278 1.00 81.75 217 PHE A N 1
ATOM 1727 C CA . PHE A 1 217 ? 2.804 -12.562 -2.532 1.00 81.75 217 PHE A CA 1
ATOM 1728 C C . PHE A 1 217 ? 2.214 -13.334 -3.708 1.00 81.75 217 PHE A C 1
ATOM 1730 O O . PHE A 1 217 ? 2.379 -14.553 -3.820 1.00 81.75 217 PHE A O 1
ATOM 1737 N N . SER A 1 218 ? 1.574 -12.622 -4.627 1.00 82.00 218 SER A N 1
ATOM 1738 C CA . SER A 1 218 ? 1.135 -13.171 -5.906 1.00 82.00 218 SER A CA 1
ATOM 1739 C C . SER A 1 218 ? 1.345 -12.159 -7.029 1.00 82.00 218 SER A C 1
ATOM 1741 O O . SER A 1 218 ? 1.539 -10.974 -6.781 1.00 82.00 218 SER A O 1
ATOM 1743 N N . GLY A 1 219 ? 1.379 -12.619 -8.277 1.00 78.19 219 GLY A N 1
ATOM 1744 C CA . GLY A 1 219 ? 1.617 -11.735 -9.413 1.00 78.19 219 GLY A CA 1
ATOM 1745 C C . GLY A 1 219 ? 1.932 -12.482 -10.699 1.00 78.19 219 GLY A C 1
ATOM 1746 O O . GLY A 1 219 ? 2.058 -13.711 -10.713 1.00 78.19 219 GLY A O 1
ATOM 1747 N N . SER A 1 220 ? 2.062 -11.720 -11.777 1.00 75.94 220 SER A N 1
ATOM 1748 C CA . SER A 1 220 ? 2.508 -12.200 -13.082 1.00 75.94 220 SER A CA 1
ATOM 1749 C C . SER A 1 220 ? 3.412 -11.173 -13.739 1.00 75.94 220 SER A C 1
ATOM 1751 O O . SER A 1 220 ? 3.201 -9.974 -13.593 1.00 75.94 220 SER A O 1
ATOM 1753 N N . SER A 1 221 ? 4.396 -11.642 -14.498 1.00 76.94 221 SER A N 1
ATOM 1754 C CA . SER A 1 221 ? 5.257 -10.786 -15.305 1.00 76.94 221 SER A CA 1
ATOM 1755 C C . SER A 1 221 ? 5.237 -11.255 -16.750 1.00 76.94 221 SER A C 1
ATOM 1757 O O . SER A 1 221 ? 5.197 -12.451 -17.028 1.00 76.94 221 SER A O 1
ATOM 1759 N N . ASP A 1 222 ? 5.322 -10.309 -17.682 1.00 70.00 222 ASP A N 1
ATOM 1760 C CA . ASP A 1 222 ? 5.485 -10.626 -19.104 1.00 70.00 222 ASP A CA 1
ATOM 1761 C C . ASP A 1 222 ? 6.915 -11.098 -19.440 1.00 70.00 222 ASP A C 1
ATOM 1763 O O . ASP A 1 222 ? 7.196 -11.520 -20.567 1.00 70.00 222 ASP A O 1
ATOM 1767 N N . TYR A 1 223 ? 7.823 -11.053 -18.459 1.00 60.25 223 TYR A N 1
ATOM 1768 C CA . TYR A 1 223 ? 9.248 -11.335 -18.614 1.00 60.25 223 TYR A CA 1
ATOM 1769 C C . TYR A 1 223 ? 9.727 -12.625 -17.934 1.00 60.25 223 TYR A C 1
ATOM 1771 O O . TYR A 1 223 ? 10.840 -13.066 -18.241 1.00 60.25 223 TYR A O 1
ATOM 1779 N N . VAL A 1 224 ? 8.911 -13.256 -17.076 1.00 49.53 224 VAL A N 1
ATOM 1780 C CA . VAL A 1 224 ? 9.222 -14.521 -16.374 1.00 49.53 224 VAL A CA 1
ATOM 1781 C C . VAL A 1 224 ? 7.996 -15.394 -16.143 1.00 49.53 224 VAL A C 1
ATOM 1783 O O . VAL A 1 224 ? 6.963 -14.870 -15.682 1.00 49.53 224 VAL A O 1
#

Mean predicted aligned error: 14.82 Å

Sequence (224 aa):
MRPSPFRRGMRSRGSLALGLAMLMLMSAQSGVFMARDAESEELYDFRMMESSVRTTNLIDVPTWKINDIWNYDGYLDVRDFVASSGVTTNIEFLDGTLTQRVAGIYKMDVAGEDTLVYRVESNGYYEAENVNLDGNNGDLVVWMDTEEIFRASDLASIQYTATFDIDFIVQILWWTTTVHVADMVVDTSYSPPLEGYDFPLSVGEEWETDYTQVNDFSGSSDYV